Protein AF-A0A9W8N4V7-F1 (afdb_monomer_lite)

Organism: NCBI:txid114810

pLDDT: mean 70.84, std 14.97, range [26.23, 93.81]

Radius of gyration: 29.62 Å; chains: 1; bounding box: 74×53×94 Å

Foldseek 3Di:
DVVQLVVQADDDDVVVVVFPCVVVHADKDKDKDKDAAADPDDPDDDPDPPPPPDPPCPVPPVVVVVPLQWFFKAKFDSNHNQAFFAWWFDAPDQVVQHTDPFATEGCRDDPDPDDTRYDHDDPPDTHIAGYDYQDPDPPDDPDPDDCSVVVSVVRRVVRMRITITITRQRGWIWMDGPPDDIDTDHHDPVVVVVVSLPDKDKAKDDFDKDFPVQDDDDDPVQLVCVVDLDPPAAATADAQPDPDQPSQKKWWFWDQDPPDPDGIGIGIHRHGHPPPPPPDVDDPGDIDTGITMIMGHRPVPPD

Secondary structure (DSSP, 8-state):
-HHHHHTTSPPPPTTGGGSGGGGT----EEEEEEE--B-SSPPPPP--TT-SS----SSTTTTHHHHHH-EEEEE--TT-TT--EEEEEEEEETTTTEEEEEEEEETTS-SSS-BTTEEE--SS-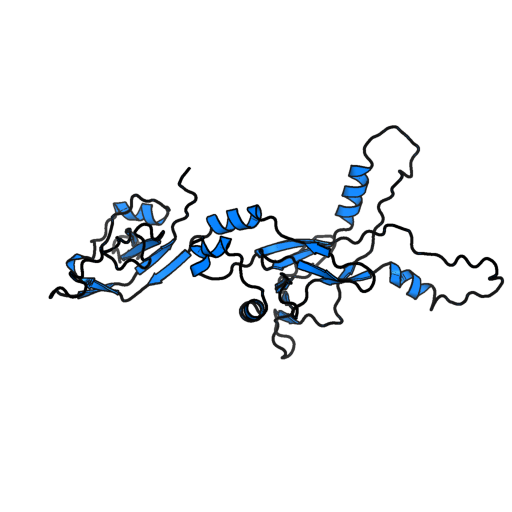-EEE--B---SS-SS-------HHHHHHHHHHHTPEEEEEEE-TTS-EEEE-SSS--EEE---HHHHHHHHTT---EEEEEEEEEEGGGSPPP-GGGTTGGGS--S-SPEE----SSSSS---EEEEEEE---SSS---EEEEEEEP---S----SS-SS-EEEEEEEEEEPPGGG--

Structure (mmCIF, N/CA/C/O backbone):
data_AF-A0A9W8N4V7-F1
#
_entry.id   AF-A0A9W8N4V7-F1
#
loop_
_atom_site.group_PDB
_atom_site.id
_atom_site.type_symbol
_atom_site.label_atom_id
_atom_site.label_alt_id
_atom_site.label_comp_id
_atom_site.label_asym_id
_atom_site.label_entity_id
_atom_site.label_seq_id
_atom_site.pdbx_PDB_ins_code
_atom_site.Cartn_x
_atom_site.Cartn_y
_atom_site.Cartn_z
_atom_site.occupancy
_atom_site.B_iso_or_equiv
_atom_site.auth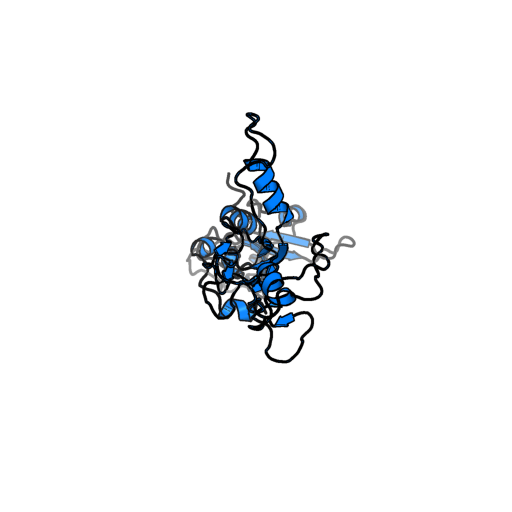_seq_id
_atom_site.auth_comp_id
_atom_site.auth_asym_id
_atom_site.auth_atom_id
_atom_site.pdbx_PDB_model_num
ATOM 1 N N . MET A 1 1 ? -4.285 -13.359 2.046 1.00 86.50 1 MET A N 1
ATOM 2 C CA . MET A 1 1 ? -3.150 -12.570 1.523 1.00 86.50 1 MET A CA 1
ATOM 3 C C . MET A 1 1 ? -2.492 -11.770 2.639 1.00 86.50 1 MET A C 1
ATOM 5 O O . MET A 1 1 ? -1.388 -12.131 3.001 1.00 86.50 1 MET A O 1
ATOM 9 N N . ILE A 1 2 ? -3.169 -10.766 3.217 1.00 86.44 2 ILE A N 1
ATOM 10 C CA . ILE A 1 2 ? -2.591 -9.832 4.207 1.00 86.44 2 ILE A CA 1
ATOM 11 C C . ILE A 1 2 ? -1.947 -10.547 5.404 1.00 86.44 2 ILE A C 1
ATOM 13 O O . ILE A 1 2 ? -0.752 -10.393 5.610 1.00 86.44 2 ILE A O 1
ATOM 17 N N . ALA A 1 3 ? -2.681 -11.421 6.100 1.00 86.25 3 ALA A N 1
ATOM 18 C CA . ALA A 1 3 ? -2.138 -12.166 7.245 1.00 86.25 3 ALA A CA 1
ATOM 19 C C . ALA A 1 3 ? -0.874 -12.989 6.907 1.00 86.25 3 ALA A C 1
ATOM 21 O O . ALA A 1 3 ? 0.065 -13.052 7.688 1.00 86.25 3 ALA A O 1
ATOM 22 N N . ARG A 1 4 ? -0.803 -13.574 5.702 1.00 85.25 4 ARG A N 1
ATOM 23 C CA . ARG A 1 4 ? 0.399 -14.299 5.243 1.00 85.25 4 ARG A CA 1
ATOM 24 C C . ARG A 1 4 ? 1.550 -13.371 4.876 1.00 85.25 4 ARG A C 1
ATOM 26 O O . ARG A 1 4 ? 2.702 -13.770 4.977 1.00 85.25 4 ARG A O 1
ATOM 33 N N . ALA A 1 5 ? 1.242 -12.167 4.402 1.00 85.12 5 ALA A N 1
ATOM 34 C CA . ALA A 1 5 ? 2.257 -11.157 4.161 1.00 85.12 5 ALA A CA 1
ATOM 35 C C . ALA A 1 5 ? 2.872 -10.711 5.493 1.00 85.12 5 ALA A C 1
ATOM 37 O O . ALA A 1 5 ? 4.092 -10.676 5.597 1.00 85.12 5 ALA A O 1
ATOM 38 N N . GLU A 1 6 ? 2.059 -10.482 6.529 1.00 84.88 6 GLU A N 1
ATOM 39 C CA . GLU A 1 6 ? 2.527 -10.107 7.873 1.00 84.88 6 GLU A CA 1
ATOM 40 C C . GLU A 1 6 ? 3.538 -11.093 8.461 1.00 84.88 6 GLU A C 1
ATOM 42 O O . GLU A 1 6 ? 4.557 -10.655 8.985 1.00 84.88 6 GLU A O 1
ATOM 47 N N . GLU A 1 7 ? 3.326 -12.402 8.291 1.00 83.00 7 GLU A N 1
ATOM 48 C CA . GLU A 1 7 ? 4.274 -13.446 8.721 1.00 83.00 7 GLU A CA 1
ATOM 49 C C . GLU A 1 7 ? 5.666 -13.318 8.069 1.00 83.00 7 GLU A C 1
ATOM 51 O O . GLU A 1 7 ? 6.651 -13.836 8.593 1.00 83.00 7 GLU A O 1
ATOM 56 N N . SER A 1 8 ? 5.756 -12.651 6.915 1.00 79.31 8 SER A N 1
ATOM 57 C CA . SER A 1 8 ? 6.984 -12.514 6.124 1.00 79.31 8 SER A CA 1
ATOM 58 C C . SER A 1 8 ? 7.638 -11.133 6.199 1.00 79.31 8 SER A C 1
ATOM 60 O O . SER A 1 8 ? 8.753 -10.971 5.708 1.00 79.31 8 SER A O 1
ATOM 62 N N . LEU A 1 9 ? 6.965 -10.130 6.765 1.00 81.19 9 LEU A N 1
ATOM 63 C CA . LEU A 1 9 ? 7.468 -8.757 6.798 1.00 81.19 9 LEU A CA 1
ATOM 64 C C . LEU A 1 9 ? 8.419 -8.552 7.983 1.00 81.19 9 LEU A C 1
ATOM 66 O O . LEU A 1 9 ? 8.214 -9.094 9.067 1.00 81.19 9 LEU A O 1
ATOM 70 N N . ALA A 1 10 ? 9.447 -7.719 7.800 1.00 80.12 10 ALA A N 1
ATOM 71 C CA . ALA A 1 10 ? 10.305 -7.286 8.903 1.00 80.12 10 ALA A CA 1
ATOM 72 C C . ALA A 1 10 ? 9.501 -6.544 9.984 1.00 80.12 10 ALA A C 1
ATOM 74 O O . ALA A 1 10 ? 8.419 -6.017 9.716 1.00 80.12 10 ALA A O 1
ATOM 75 N N . GLU A 1 11 ? 10.040 -6.474 11.199 1.00 78.62 11 GLU A N 1
ATOM 76 C CA . GLU A 1 11 ? 9.413 -5.756 12.311 1.00 78.62 11 GLU A CA 1
ATOM 77 C C . GLU A 1 11 ? 9.140 -4.288 11.959 1.00 78.62 11 GLU A C 1
ATOM 79 O O . GLU A 1 11 ? 9.920 -3.629 11.262 1.00 78.62 11 GLU A O 1
ATOM 84 N N . ALA A 1 12 ? 7.998 -3.787 12.427 1.00 73.44 12 ALA A N 1
ATOM 85 C CA . ALA A 1 12 ? 7.605 -2.407 12.210 1.00 73.44 12 ALA A CA 1
ATOM 86 C C . ALA A 1 12 ? 8.570 -1.456 12.955 1.00 73.44 12 ALA A C 1
ATOM 88 O O . ALA A 1 12 ? 8.993 -1.767 14.072 1.00 73.44 12 ALA A O 1
ATOM 89 N N . PRO A 1 13 ? 8.926 -0.294 12.376 1.00 74.88 13 PRO A N 1
ATOM 90 C CA . PRO A 1 13 ? 9.738 0.707 13.060 1.00 74.88 13 PRO A CA 1
ATOM 91 C C . PRO A 1 13 ? 9.188 1.087 14.441 1.00 74.88 13 PRO A C 1
ATOM 93 O O . PRO A 1 13 ? 7.985 1.279 14.613 1.00 74.88 13 PRO A O 1
ATOM 96 N N . SER A 1 14 ? 10.080 1.308 15.409 1.00 71.12 14 SER A N 1
ATOM 97 C CA . SER A 1 14 ? 9.718 1.699 16.782 1.00 71.12 14 SER A CA 1
ATOM 98 C C . SER A 1 14 ? 8.936 3.015 16.875 1.00 71.12 14 SER A C 1
ATOM 100 O O . SER A 1 14 ? 8.227 3.231 17.852 1.00 71.12 14 SER A O 1
ATOM 102 N N . VAL A 1 15 ? 9.022 3.874 15.855 1.00 67.38 15 VAL A N 1
ATOM 103 C CA . VAL A 1 15 ? 8.240 5.118 15.749 1.00 67.38 15 VAL A CA 1
ATOM 104 C C . VAL A 1 15 ? 6.734 4.836 15.722 1.00 67.38 15 VAL A C 1
ATOM 106 O O . VAL A 1 15 ? 5.958 5.603 16.274 1.00 67.38 15 VAL A O 1
ATOM 109 N N . ILE A 1 16 ? 6.311 3.700 15.161 1.00 64.25 16 ILE A N 1
ATOM 110 C CA . ILE A 1 16 ? 4.896 3.314 15.122 1.00 64.25 16 ILE A CA 1
ATOM 111 C C . ILE A 1 16 ? 4.411 2.909 16.508 1.00 64.25 16 ILE A C 1
ATOM 113 O O . ILE A 1 16 ? 3.305 3.274 16.873 1.00 64.25 16 ILE A O 1
ATOM 117 N N . ALA A 1 17 ? 5.242 2.241 17.315 1.00 61.28 17 ALA A N 1
ATOM 118 C CA . ALA A 1 17 ? 4.884 1.854 18.684 1.00 61.28 17 ALA A CA 1
ATOM 119 C C . ALA A 1 17 ? 4.570 3.060 19.592 1.00 61.28 17 ALA A C 1
ATOM 121 O O . ALA A 1 17 ? 3.982 2.893 20.656 1.00 61.28 17 ALA A O 1
ATOM 122 N N . GLN A 1 18 ? 4.963 4.271 19.183 1.00 63.94 18 GLN A N 1
ATOM 123 C CA . GLN A 1 18 ? 4.624 5.513 19.878 1.00 63.94 18 GLN A CA 1
ATOM 124 C C . GLN A 1 18 ? 3.236 6.049 19.490 1.00 63.94 18 GLN A C 1
ATOM 126 O O . GLN A 1 18 ? 2.683 6.869 20.218 1.00 63.94 18 GLN A O 1
ATOM 131 N N . ASN A 1 19 ? 2.654 5.572 18.386 1.00 65.12 19 ASN A N 1
ATOM 132 C CA . ASN A 1 19 ? 1.314 5.937 17.941 1.00 65.12 19 ASN A CA 1
ATOM 133 C C . ASN A 1 19 ? 0.284 4.940 18.474 1.00 65.12 19 ASN A C 1
ATOM 135 O O . ASN A 1 19 ? 0.458 3.725 18.368 1.00 65.12 19 ASN A O 1
ATOM 139 N N . LEU A 1 20 ? -0.833 5.456 18.986 1.00 64.06 20 LEU A N 1
ATOM 140 C CA . LEU A 1 20 ? -1.915 4.660 19.575 1.00 64.06 20 LEU A CA 1
ATOM 141 C C . LEU A 1 20 ? -2.517 3.643 18.590 1.00 64.06 20 LEU A C 1
ATOM 143 O O . LEU A 1 20 ? -2.935 2.556 18.976 1.00 64.06 20 LEU A O 1
ATOM 147 N N . GLU A 1 21 ? -2.498 3.967 17.301 1.00 63.25 21 GLU A N 1
ATOM 148 C CA . GLU A 1 21 ? -2.982 3.106 16.218 1.00 63.25 21 GLU A CA 1
ATOM 149 C C . GLU A 1 21 ? -2.147 1.844 16.012 1.00 63.25 21 GLU A C 1
ATOM 151 O O . GLU A 1 21 ? -2.652 0.859 15.478 1.00 63.25 21 GLU A O 1
ATOM 156 N N . SER A 1 22 ? -0.894 1.825 16.476 1.00 61.41 22 SER A N 1
ATOM 157 C CA . SER A 1 22 ? -0.077 0.608 16.444 1.00 61.41 22 SER A CA 1
ATOM 158 C C . SER A 1 22 ? -0.664 -0.526 17.277 1.00 61.41 22 SER A C 1
ATOM 160 O O . SER A 1 22 ? -0.411 -1.693 16.981 1.00 61.41 22 SER A O 1
ATOM 162 N N . ALA A 1 23 ? -1.495 -0.199 18.273 1.00 62.53 23 ALA A N 1
ATOM 163 C CA . ALA A 1 23 ? -2.220 -1.180 19.068 1.00 62.53 23 ALA A CA 1
ATOM 164 C C . ALA A 1 23 ? -3.309 -1.910 18.261 1.00 62.53 23 ALA A C 1
ATOM 166 O O . ALA A 1 23 ? -3.710 -3.009 18.637 1.00 62.53 23 ALA A O 1
ATOM 167 N N . VAL A 1 24 ? -3.790 -1.316 17.163 1.00 68.56 24 VAL A N 1
ATOM 168 C CA . VAL A 1 24 ? -4.843 -1.896 16.312 1.00 68.56 24 VAL A CA 1
ATOM 169 C C . VAL A 1 24 ? -4.262 -2.841 15.261 1.00 68.56 24 VAL A C 1
ATOM 171 O O . VAL A 1 24 ? -4.930 -3.792 14.856 1.00 68.56 24 VAL A O 1
ATOM 174 N N . GLY A 1 25 ? -3.013 -2.624 14.846 1.00 73.75 25 GLY A N 1
ATOM 175 C CA . GLY A 1 25 ? -2.297 -3.519 13.943 1.00 73.75 25 GLY A CA 1
ATOM 176 C C . GLY A 1 25 ? -1.285 -2.802 13.056 1.00 73.75 25 GLY A C 1
ATOM 177 O O . GLY A 1 25 ? -0.976 -1.623 13.241 1.00 73.75 25 GLY A O 1
ATOM 178 N N . ARG A 1 26 ? -0.760 -3.531 12.065 1.00 80.50 26 ARG A N 1
ATOM 179 C CA . ARG A 1 26 ? 0.163 -2.984 11.067 1.00 80.50 26 ARG A CA 1
ATOM 180 C C . ARG A 1 26 ? -0.627 -2.343 9.916 1.00 80.50 26 ARG A C 1
ATOM 182 O O . ARG A 1 26 ? -1.419 -3.029 9.273 1.00 80.50 26 ARG A O 1
ATOM 189 N N . PRO A 1 27 ? -0.417 -1.052 9.612 1.00 84.50 27 PRO A N 1
ATOM 190 C CA . PRO A 1 27 ? -1.077 -0.398 8.490 1.00 84.50 27 PRO A CA 1
ATOM 191 C C . PRO A 1 27 ? -0.448 -0.809 7.151 1.00 84.50 27 PRO A C 1
ATOM 193 O O . PRO A 1 27 ? 0.763 -1.012 7.046 1.00 84.50 27 PRO A O 1
ATOM 196 N N . PHE A 1 28 ? -1.273 -0.843 6.104 1.00 89.12 28 PHE A N 1
ATOM 197 C CA . PHE A 1 28 ? -0.850 -1.035 4.716 1.00 89.12 28 PHE A CA 1
ATOM 198 C C . PHE A 1 28 ? -1.278 0.153 3.864 1.00 89.12 28 PHE A C 1
ATOM 200 O O . PHE A 1 28 ? -2.333 0.743 4.096 1.00 89.12 28 PHE A O 1
ATOM 207 N N . ALA A 1 29 ? -0.470 0.495 2.863 1.00 90.50 29 ALA A N 1
ATOM 208 C CA . ALA A 1 29 ? -0.743 1.608 1.967 1.00 90.50 29 ALA A CA 1
ATOM 209 C C . ALA A 1 29 ? -1.139 1.102 0.578 1.00 90.50 29 ALA A C 1
ATOM 211 O O . ALA A 1 29 ? -0.449 0.267 -0.006 1.00 90.50 29 ALA A O 1
ATOM 212 N N . LEU A 1 30 ? -2.231 1.647 0.037 1.00 92.31 30 LEU A N 1
ATOM 213 C CA . LEU A 1 30 ? -2.559 1.545 -1.382 1.00 92.31 30 LEU A CA 1
ATOM 214 C C . LEU A 1 30 ? -1.934 2.742 -2.101 1.00 92.31 30 LEU A C 1
ATOM 216 O O . LEU A 1 30 ? -2.276 3.888 -1.812 1.00 92.31 30 LEU A O 1
ATOM 220 N N . VAL A 1 31 ? -1.007 2.480 -3.016 1.00 91.00 31 VAL A N 1
ATOM 221 C CA . VAL A 1 31 ? -0.222 3.513 -3.700 1.00 91.00 31 VAL A CA 1
ATOM 222 C C . VAL A 1 31 ? -0.267 3.339 -5.206 1.00 91.00 31 VAL A C 1
ATOM 224 O O . VAL A 1 31 ? -0.318 2.218 -5.700 1.00 91.00 31 VAL A O 1
ATOM 227 N N . ASN A 1 32 ? -0.157 4.447 -5.936 1.00 90.00 32 ASN A N 1
ATOM 228 C CA . ASN A 1 32 ? 0.247 4.411 -7.337 1.00 90.00 32 ASN A CA 1
ATOM 229 C C . ASN A 1 32 ? 1.772 4.410 -7.393 1.00 90.00 32 ASN A C 1
ATOM 231 O O . ASN A 1 32 ? 2.415 5.334 -6.894 1.00 90.00 32 ASN A O 1
ATOM 235 N N . MET A 1 33 ? 2.350 3.381 -7.999 1.00 88.06 33 MET A N 1
ATOM 236 C CA . MET A 1 33 ? 3.789 3.268 -8.198 1.00 88.06 33 MET A CA 1
ATOM 237 C C . MET A 1 33 ? 4.120 3.294 -9.684 1.00 88.06 33 MET A C 1
ATOM 239 O O . MET A 1 33 ? 3.447 2.666 -10.496 1.00 88.06 33 MET A O 1
ATOM 243 N N . GLY A 1 34 ? 5.165 4.045 -10.025 1.00 88.56 34 GLY A N 1
ATOM 244 C CA . GLY A 1 34 ? 5.637 4.218 -11.390 1.00 88.56 34 GLY A CA 1
ATOM 245 C C . GLY A 1 34 ? 7.060 3.701 -11.547 1.00 88.56 34 GLY A C 1
ATOM 246 O O . GLY A 1 34 ? 7.940 4.061 -10.764 1.00 88.56 34 GLY A O 1
ATOM 247 N N . TRP A 1 35 ? 7.291 2.881 -12.570 1.00 88.25 35 TRP A N 1
ATOM 248 C CA . TRP A 1 35 ? 8.620 2.387 -12.930 1.00 88.25 35 TRP A CA 1
ATOM 249 C C . TRP A 1 35 ? 8.919 2.705 -14.388 1.00 88.25 35 TRP A C 1
ATOM 251 O O . TRP A 1 35 ? 8.056 2.605 -15.252 1.00 88.25 35 TRP A O 1
ATOM 261 N N . SER A 1 36 ? 10.159 3.087 -14.660 1.00 87.50 36 SER A N 1
ATOM 262 C CA . SER A 1 36 ? 10.661 3.363 -16.003 1.00 87.50 36 SER A CA 1
ATOM 263 C C . SER A 1 36 ? 12.077 2.820 -16.104 1.00 87.50 36 SER A C 1
ATOM 265 O O . SER A 1 36 ? 12.842 2.937 -15.142 1.00 87.50 36 SER A O 1
ATOM 267 N N . LEU A 1 37 ? 12.442 2.277 -17.259 1.00 86.75 37 LEU A N 1
ATOM 268 C CA . LEU A 1 37 ? 13.776 1.750 -17.502 1.00 86.75 37 LEU A CA 1
ATOM 269 C C . LEU A 1 37 ? 14.535 2.665 -18.462 1.00 86.75 37 LEU A C 1
ATOM 271 O O . LEU A 1 37 ? 14.126 2.818 -19.607 1.00 86.75 37 LEU A O 1
ATOM 275 N N . GLU A 1 38 ? 15.635 3.254 -18.001 1.00 85.25 38 GLU A N 1
ATOM 276 C CA . GLU A 1 38 ? 16.499 4.105 -18.822 1.00 85.25 38 GLU A CA 1
ATOM 277 C C . GLU A 1 38 ? 17.798 3.370 -19.169 1.00 85.25 38 GLU A C 1
ATOM 279 O O . GLU A 1 38 ? 18.434 2.781 -18.292 1.00 85.25 38 GLU A O 1
ATOM 284 N N . LEU A 1 39 ? 18.200 3.415 -20.441 1.00 80.06 39 LEU A N 1
ATOM 285 C CA . LEU A 1 39 ? 19.502 2.922 -20.889 1.00 80.06 39 LEU A CA 1
ATOM 286 C C . LEU A 1 39 ? 20.506 4.070 -20.977 1.00 80.06 39 LEU A C 1
ATOM 288 O O . LEU A 1 39 ? 20.239 5.086 -21.617 1.00 80.06 39 LEU A O 1
ATOM 292 N N . GLY A 1 40 ? 21.683 3.875 -20.378 1.00 76.44 40 GLY A N 1
ATOM 293 C CA . GLY A 1 40 ? 22.781 4.844 -20.459 1.00 76.44 40 GLY A CA 1
ATOM 294 C C . GLY A 1 40 ? 23.415 4.917 -21.852 1.00 76.44 40 GLY A C 1
ATOM 295 O O . GLY A 1 40 ? 23.723 6.004 -22.333 1.00 76.44 40 GLY A O 1
ATOM 296 N N . ASP A 1 41 ? 23.536 3.770 -22.522 1.00 72.44 41 ASP A N 1
ATOM 297 C CA . ASP A 1 41 ? 24.161 3.630 -23.837 1.00 72.44 41 ASP A CA 1
ATOM 298 C C . ASP A 1 41 ? 23.231 2.906 -24.820 1.00 72.44 41 ASP A C 1
ATOM 300 O O . ASP A 1 41 ? 22.368 2.126 -24.401 1.00 72.44 41 ASP A O 1
ATOM 304 N N . PRO A 1 42 ? 23.379 3.141 -26.140 1.00 69.00 42 PRO A N 1
ATOM 305 C CA . PRO A 1 42 ? 22.666 2.349 -27.133 1.00 69.00 42 PRO A CA 1
ATOM 306 C C . PRO A 1 42 ? 23.069 0.866 -27.032 1.00 69.00 42 PRO A C 1
ATOM 308 O O . PRO A 1 42 ? 24.212 0.574 -26.666 1.00 69.00 42 PRO A O 1
ATOM 311 N N . PRO A 1 43 ? 22.172 -0.073 -27.399 1.00 69.12 43 PRO A N 1
ATOM 312 C CA . PRO A 1 43 ? 22.521 -1.485 -27.485 1.00 69.12 43 PRO A CA 1
ATOM 313 C C . PRO A 1 43 ? 23.799 -1.685 -28.303 1.00 69.12 43 PRO A C 1
ATOM 315 O O . PRO A 1 43 ? 23.962 -1.097 -29.376 1.00 69.12 43 PRO A O 1
ATOM 318 N N . ALA A 1 44 ? 24.717 -2.500 -27.782 1.00 68.25 44 ALA A N 1
ATOM 319 C CA . ALA A 1 44 ? 25.972 -2.780 -28.459 1.00 68.25 44 ALA A CA 1
ATOM 320 C C . ALA A 1 44 ? 25.692 -3.476 -29.798 1.00 68.25 44 ALA A C 1
ATOM 322 O O . ALA A 1 44 ? 25.080 -4.542 -29.844 1.00 68.25 44 ALA A O 1
ATOM 323 N N . VAL A 1 45 ? 26.150 -2.867 -30.888 1.00 69.31 45 VAL A N 1
ATOM 324 C CA . VAL A 1 45 ? 26.104 -3.469 -32.224 1.00 69.31 45 VAL A CA 1
ATOM 325 C C . VAL A 1 45 ? 27.369 -4.285 -32.472 1.00 69.31 45 VAL A C 1
ATOM 327 O O . VAL A 1 45 ? 28.423 -3.993 -31.905 1.00 69.31 45 VAL A O 1
ATOM 330 N N . ASN A 1 46 ? 27.285 -5.308 -33.325 1.00 66.94 46 ASN A N 1
ATOM 331 C CA . ASN A 1 46 ? 28.459 -6.075 -33.733 1.00 66.94 46 ASN A CA 1
ATOM 332 C C . ASN A 1 46 ? 29.475 -5.145 -34.429 1.00 66.94 46 ASN A C 1
ATOM 334 O O . ASN A 1 46 ? 29.147 -4.504 -35.424 1.00 66.94 46 ASN A O 1
ATOM 338 N N . GLN A 1 47 ? 30.699 -5.075 -33.900 1.00 68.56 47 GLN A N 1
ATOM 339 C CA . GLN A 1 47 ? 31.788 -4.240 -34.426 1.00 68.56 47 GLN A CA 1
ATOM 340 C C . GLN A 1 47 ? 32.816 -5.043 -35.244 1.00 68.56 47 GLN A C 1
ATOM 342 O O . GLN A 1 47 ? 33.908 -4.547 -35.521 1.00 68.56 47 GLN A O 1
ATOM 347 N N . MET A 1 48 ? 32.522 -6.295 -35.616 1.00 72.94 48 MET A N 1
ATOM 348 C CA . MET A 1 48 ? 33.441 -7.105 -36.418 1.00 72.94 48 MET A CA 1
ATOM 349 C C . MET A 1 48 ? 33.543 -6.590 -37.860 1.00 72.94 48 MET A C 1
ATOM 351 O O . MET A 1 48 ? 32.612 -6.707 -38.651 1.00 72.94 48 MET A O 1
ATOM 355 N N . ILE A 1 49 ? 34.727 -6.078 -38.203 1.00 60.91 49 ILE A N 1
ATOM 356 C CA . ILE A 1 49 ? 35.055 -5.440 -39.490 1.00 60.91 49 ILE A CA 1
ATOM 357 C C . ILE A 1 49 ? 35.187 -6.457 -40.649 1.00 60.91 49 ILE A C 1
ATOM 359 O O . ILE A 1 49 ? 35.051 -6.080 -41.807 1.00 60.91 49 ILE A O 1
ATOM 363 N N . ASN A 1 50 ? 35.371 -7.755 -40.363 1.00 57.19 50 ASN A N 1
ATOM 364 C CA . ASN A 1 50 ? 35.627 -8.800 -41.372 1.00 57.19 50 ASN A CA 1
ATOM 365 C C . ASN A 1 50 ? 34.480 -9.819 -41.508 1.00 57.19 50 ASN A C 1
ATOM 367 O O . ASN A 1 50 ? 34.717 -11.026 -41.510 1.00 57.19 50 ASN A O 1
ATOM 371 N N . SER A 1 51 ? 33.236 -9.357 -41.612 1.00 54.78 51 SER A N 1
ATOM 372 C CA . SER A 1 51 ? 32.092 -10.219 -41.946 1.00 54.78 51 SER A CA 1
ATOM 373 C C . SER A 1 51 ? 31.639 -10.005 -43.393 1.00 54.78 51 SER A C 1
ATOM 375 O O . SER A 1 51 ? 30.469 -9.768 -43.671 1.00 54.78 51 SER A O 1
ATOM 377 N N . GLU A 1 52 ? 32.561 -10.127 -44.353 1.00 52.19 52 GLU A N 1
ATOM 378 C CA . GLU A 1 52 ? 32.148 -10.433 -45.727 1.00 52.19 52 GLU A CA 1
ATOM 379 C C . GLU A 1 52 ? 31.551 -11.849 -45.733 1.00 52.19 52 GLU A C 1
ATOM 381 O O . GLU A 1 52 ? 32.265 -12.849 -45.735 1.00 52.19 52 GLU A O 1
ATOM 386 N N . GLY A 1 53 ? 30.221 -11.936 -45.676 1.00 49.75 53 GLY A N 1
ATOM 387 C CA . GLY A 1 53 ? 29.485 -13.178 -45.925 1.00 49.75 53 GLY A CA 1
ATOM 388 C C . GLY A 1 53 ? 29.161 -14.044 -44.708 1.00 49.75 53 GLY A C 1
ATOM 389 O O . GLY A 1 53 ? 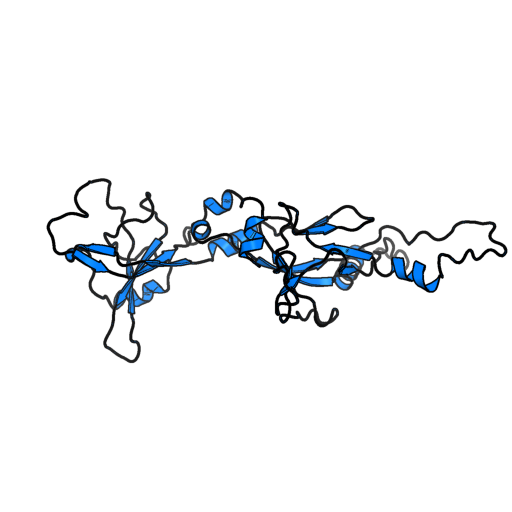28.687 -15.162 -44.886 1.00 49.75 53 GLY A O 1
ATOM 390 N N . ALA A 1 54 ? 29.344 -13.543 -43.489 1.00 47.56 54 ALA A N 1
ATOM 391 C CA . ALA A 1 54 ? 28.753 -14.161 -42.311 1.00 47.56 54 ALA A CA 1
ATOM 392 C C . ALA A 1 54 ? 27.863 -13.138 -41.601 1.00 47.56 54 ALA A C 1
ATOM 394 O O . ALA A 1 54 ? 28.239 -12.569 -40.575 1.00 47.56 54 ALA A O 1
ATOM 395 N N . GLU A 1 55 ? 26.638 -12.973 -42.113 1.00 48.97 55 GLU A N 1
ATOM 396 C CA . GLU A 1 55 ? 25.481 -12.989 -41.216 1.00 48.97 55 GLU A CA 1
ATOM 397 C C . GLU A 1 55 ? 25.592 -14.297 -40.421 1.00 48.97 55 GLU A C 1
ATOM 399 O O . GLU A 1 55 ? 25.004 -15.322 -40.750 1.00 48.97 55 GLU A O 1
ATOM 404 N N . LEU A 1 56 ? 26.428 -14.306 -39.380 1.00 48.41 56 LEU A N 1
ATOM 405 C CA . LEU A 1 56 ? 26.091 -15.102 -38.223 1.00 48.41 56 LEU A CA 1
ATOM 406 C C . LEU A 1 56 ? 24.781 -14.481 -37.787 1.00 48.41 56 LEU A C 1
ATOM 408 O O . LEU A 1 56 ? 24.805 -13.422 -37.158 1.00 48.41 56 LEU A O 1
ATOM 412 N N . ASP A 1 57 ? 23.676 -15.079 -38.245 1.00 44.09 57 ASP A N 1
ATOM 413 C CA . ASP A 1 57 ? 22.339 -14.802 -37.758 1.00 44.09 57 ASP A CA 1
ATOM 414 C C . ASP A 1 57 ? 22.499 -14.538 -36.267 1.00 44.09 57 ASP A C 1
ATOM 416 O O . ASP A 1 57 ? 22.927 -15.449 -35.542 1.00 44.09 57 ASP A O 1
ATOM 420 N N . PRO A 1 58 ? 22.277 -13.302 -35.794 1.00 46.22 58 PRO A N 1
ATOM 421 C CA . PRO A 1 58 ? 22.379 -13.014 -34.382 1.00 46.22 58 PRO A CA 1
ATOM 422 C C . PRO A 1 58 ? 21.166 -13.677 -33.748 1.00 46.22 58 PRO A C 1
ATOM 424 O O . PRO A 1 58 ? 20.198 -12.990 -33.489 1.00 46.22 58 PRO A O 1
ATOM 427 N N . ILE A 1 59 ? 21.150 -15.009 -33.623 1.00 45.56 59 ILE A N 1
ATOM 428 C CA . ILE A 1 59 ? 19.999 -15.811 -33.198 1.00 45.56 59 ILE A CA 1
ATOM 429 C C . ILE A 1 59 ? 18.719 -15.206 -33.798 1.00 45.56 59 ILE A C 1
ATOM 431 O O . ILE A 1 59 ? 17.924 -14.632 -33.072 1.00 45.56 59 ILE A O 1
ATOM 435 N N . SER A 1 60 ? 18.594 -15.210 -35.132 1.00 39.25 60 SER A N 1
ATOM 436 C CA . SER A 1 60 ? 17.521 -14.522 -35.866 1.00 39.25 60 SER A CA 1
ATOM 437 C C . SER A 1 60 ? 17.401 -13.030 -35.491 1.00 39.25 60 SER A C 1
ATOM 439 O O . SER A 1 60 ? 16.842 -12.664 -34.461 1.00 39.25 60 SER A O 1
ATOM 441 N N . ALA A 1 61 ? 17.867 -12.117 -36.347 1.00 43.88 61 ALA A N 1
ATOM 442 C CA . ALA A 1 61 ? 17.784 -10.664 -36.118 1.00 43.88 61 ALA A CA 1
ATOM 443 C C . ALA A 1 61 ? 16.361 -10.140 -35.797 1.00 43.88 61 ALA A C 1
ATOM 445 O O . ALA A 1 61 ? 16.188 -9.015 -35.340 1.00 43.88 61 ALA A O 1
ATOM 446 N N . THR A 1 62 ? 15.321 -10.958 -35.980 1.00 45.09 62 THR A N 1
ATOM 447 C CA . THR A 1 62 ? 13.947 -10.663 -35.561 1.00 45.09 62 THR A CA 1
ATOM 448 C C . THR A 1 62 ? 13.645 -10.961 -34.080 1.00 45.09 62 THR A C 1
ATOM 450 O O . THR A 1 62 ? 12.642 -10.460 -33.577 1.00 45.09 62 THR A O 1
ATOM 453 N N . GLU A 1 63 ? 14.450 -11.759 -33.372 1.00 43.59 63 GLU A N 1
ATOM 454 C CA . GLU A 1 63 ? 14.244 -12.146 -31.963 1.00 43.59 63 GLU A CA 1
ATOM 455 C C . GLU A 1 63 ? 15.244 -11.480 -31.009 1.00 43.59 63 GLU A C 1
ATOM 457 O O . GLU A 1 63 ? 14.846 -10.981 -29.958 1.00 43.59 63 GLU A O 1
ATOM 462 N N . SER A 1 64 ? 16.521 -11.390 -31.384 1.00 45.44 64 SER A N 1
ATOM 463 C CA . SER A 1 64 ? 17.564 -10.748 -30.567 1.00 45.44 64 SER A CA 1
ATOM 464 C C . SER A 1 64 ? 17.436 -9.220 -30.519 1.00 45.44 64 SER A C 1
ATOM 466 O O . SER A 1 64 ? 17.693 -8.606 -29.484 1.00 45.44 64 SER A O 1
ATOM 468 N N . GLN A 1 65 ? 16.948 -8.594 -31.594 1.00 46.88 65 GLN A N 1
ATOM 469 C CA . GLN A 1 65 ? 16.638 -7.161 -31.609 1.00 46.88 65 GLN A CA 1
ATOM 470 C C . GLN A 1 65 ? 15.395 -6.854 -30.749 1.00 46.88 65 GLN A C 1
ATOM 472 O O . GLN A 1 65 ? 15.414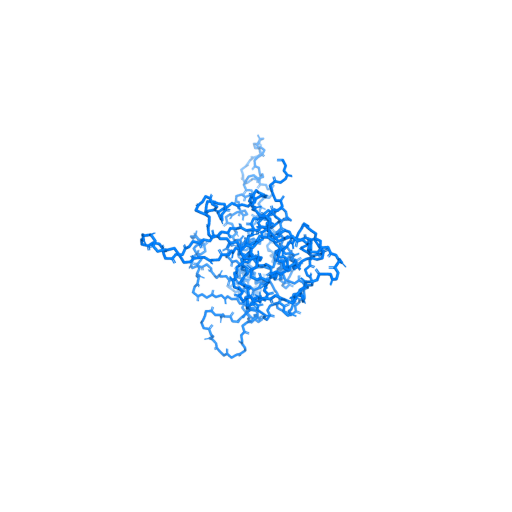 -5.907 -29.969 1.00 46.88 65 GLN A O 1
ATOM 477 N N . LYS A 1 66 ? 14.393 -7.753 -30.749 1.00 49.38 66 LYS A N 1
ATOM 478 C CA . LYS A 1 66 ? 13.240 -7.706 -29.825 1.00 49.38 66 LYS A CA 1
ATOM 479 C C . LYS A 1 66 ? 13.615 -7.938 -28.360 1.00 49.38 66 LYS A C 1
ATOM 481 O O . LYS A 1 66 ? 12.881 -7.524 -27.466 1.00 49.38 66 LYS A O 1
ATOM 486 N N . GLN A 1 67 ? 14.734 -8.610 -28.088 1.00 52.66 67 GLN A N 1
ATOM 487 C CA . GLN A 1 67 ? 15.172 -8.908 -26.722 1.00 52.66 67 GLN A CA 1
ATOM 488 C C . GLN A 1 67 ? 15.628 -7.651 -25.964 1.00 52.66 67 GLN A C 1
ATOM 490 O O . GLN A 1 67 ? 15.497 -7.603 -24.741 1.00 52.66 67 GLN A O 1
ATOM 495 N N . TYR A 1 68 ? 16.111 -6.626 -26.674 1.00 59.97 68 TYR A N 1
ATOM 496 C CA . TYR A 1 68 ? 16.418 -5.318 -26.086 1.00 59.97 68 TYR A CA 1
ATOM 497 C C . TYR A 1 68 ? 15.202 -4.387 -26.022 1.00 59.97 68 TYR A C 1
ATOM 499 O O . TYR A 1 68 ? 15.205 -3.462 -25.213 1.00 59.97 68 TYR A O 1
ATOM 507 N N . ASP A 1 69 ? 14.153 -4.650 -26.807 1.00 69.62 69 ASP A N 1
ATOM 508 C CA . ASP A 1 69 ? 12.922 -3.849 -26.795 1.00 69.62 69 ASP A CA 1
ATOM 509 C C . ASP A 1 69 ? 12.109 -4.041 -25.511 1.00 69.62 69 ASP A C 1
ATOM 511 O O . ASP A 1 69 ? 11.316 -3.176 -25.155 1.00 69.62 69 ASP A O 1
ATOM 515 N N . GLN A 1 70 ? 12.275 -5.171 -24.815 1.00 81.25 70 GLN A N 1
ATOM 516 C CA . GLN A 1 70 ? 11.543 -5.473 -23.587 1.00 81.25 70 GLN A CA 1
ATOM 517 C C . GLN A 1 70 ? 12.420 -6.189 -22.566 1.00 81.25 70 GLN A C 1
ATOM 519 O O . GLN A 1 70 ? 12.706 -7.382 -22.686 1.00 81.25 70 GLN A O 1
ATOM 524 N N . VAL A 1 71 ? 12.771 -5.480 -21.497 1.00 83.38 71 VAL A N 1
ATOM 525 C CA . VAL A 1 71 ? 13.566 -6.045 -20.406 1.00 83.38 71 VAL A CA 1
ATOM 526 C C . VAL A 1 71 ? 12.635 -6.603 -19.327 1.00 83.38 71 VAL A C 1
ATOM 528 O O . VAL A 1 71 ? 11.795 -5.860 -18.804 1.00 83.38 71 VAL A O 1
ATOM 531 N N . PRO A 1 72 ? 12.765 -7.893 -18.965 1.00 86.81 72 PRO A N 1
ATOM 532 C CA . PRO A 1 72 ? 12.014 -8.466 -17.862 1.00 86.81 72 PRO A CA 1
ATOM 533 C C . PRO A 1 72 ? 12.553 -7.939 -16.527 1.00 86.81 72 PRO A C 1
ATOM 535 O O . PRO A 1 72 ? 13.730 -8.096 -16.195 1.00 86.81 72 PRO A O 1
ATOM 538 N N . VAL A 1 73 ? 11.667 -7.343 -15.740 1.00 87.19 73 VAL A N 1
ATOM 539 C CA . VAL A 1 73 ? 11.935 -6.843 -14.394 1.00 87.19 73 VAL A CA 1
ATOM 540 C C . VAL A 1 73 ? 10.959 -7.512 -13.436 1.00 87.19 73 VAL A C 1
ATOM 542 O O . VAL A 1 73 ? 9.742 -7.503 -13.629 1.00 87.19 73 VAL A O 1
ATOM 545 N N . ARG A 1 74 ? 11.499 -8.107 -12.375 1.00 88.44 74 ARG A N 1
ATOM 546 C CA . ARG A 1 74 ? 10.711 -8.598 -11.250 1.00 88.44 74 ARG A CA 1
ATOM 547 C C . ARG A 1 74 ? 10.541 -7.477 -10.242 1.00 88.44 74 ARG A C 1
ATOM 549 O O . ARG A 1 74 ? 11.526 -6.864 -9.839 1.00 88.44 74 ARG A O 1
ATOM 556 N N . ILE A 1 75 ? 9.315 -7.255 -9.797 1.00 88.75 75 ILE A N 1
ATOM 557 C CA . ILE A 1 75 ? 9.005 -6.280 -8.754 1.00 88.75 75 ILE A CA 1
ATOM 558 C C . ILE A 1 75 ? 8.566 -7.060 -7.523 1.00 88.75 75 ILE A C 1
ATOM 560 O O . ILE A 1 75 ? 7.716 -7.945 -7.607 1.00 88.75 75 ILE A O 1
ATOM 564 N N . GLY A 1 76 ? 9.194 -6.764 -6.396 1.00 87.88 76 GLY A N 1
ATOM 565 C CA . GLY A 1 76 ? 8.965 -7.462 -5.150 1.00 87.88 76 GLY A CA 1
ATOM 566 C C . GLY A 1 76 ? 9.598 -8.856 -5.071 1.00 87.88 76 GLY A C 1
ATOM 567 O O . GLY A 1 76 ? 10.176 -9.402 -6.026 1.00 87.88 76 GLY A O 1
ATOM 568 N N . SER A 1 77 ? 9.478 -9.453 -3.888 1.00 84.44 77 SER A N 1
ATOM 569 C CA . SER A 1 77 ? 9.924 -10.811 -3.599 1.00 84.44 77 SER A CA 1
ATOM 570 C C . SER A 1 77 ? 9.294 -11.329 -2.305 1.00 84.44 77 SER A C 1
ATOM 572 O O . SER A 1 77 ? 9.740 -10.952 -1.228 1.00 84.44 77 SER A O 1
ATOM 574 N N . GLY A 1 78 ? 8.373 -12.294 -2.387 1.00 77.12 78 GLY A N 1
ATOM 575 C CA . GLY A 1 78 ? 7.712 -12.860 -1.196 1.00 77.12 78 GLY A CA 1
ATOM 576 C C . GLY A 1 78 ? 8.622 -13.618 -0.218 1.00 77.12 78 GLY A C 1
ATOM 577 O O . GLY A 1 78 ? 8.304 -13.733 0.955 1.00 77.12 78 GLY A O 1
ATOM 578 N N . ASN A 1 79 ? 9.784 -14.109 -0.668 1.00 72.25 79 ASN A N 1
ATOM 579 C CA . ASN A 1 79 ? 10.712 -14.871 0.186 1.00 72.25 79 ASN A CA 1
ATOM 580 C C . ASN A 1 79 ? 11.727 -13.990 0.938 1.00 72.25 79 ASN A C 1
ATOM 582 O O . ASN A 1 79 ? 12.643 -14.517 1.569 1.00 72.25 79 ASN A O 1
ATOM 586 N N . ARG A 1 80 ? 11.662 -12.661 0.794 1.00 70.81 80 ARG A N 1
ATOM 587 C CA . ARG A 1 80 ? 12.646 -11.744 1.380 1.00 70.81 80 ARG A CA 1
ATOM 588 C C . ARG A 1 80 ? 11.969 -10.878 2.430 1.00 70.81 80 ARG A C 1
ATOM 590 O O . ARG A 1 80 ? 11.136 -10.056 2.084 1.00 70.81 80 ARG A O 1
ATOM 597 N N . LEU A 1 81 ? 12.446 -10.993 3.670 1.00 70.38 81 LEU A N 1
ATOM 598 C CA . LEU A 1 81 ? 11.949 -10.261 4.845 1.00 70.38 81 LEU A CA 1
ATOM 599 C C . LEU A 1 81 ? 11.919 -8.731 4.682 1.00 70.38 81 LEU A C 1
ATOM 601 O O . LEU A 1 81 ? 11.250 -8.028 5.428 1.00 70.38 81 LEU A O 1
ATOM 605 N N . HIS A 1 82 ? 12.676 -8.198 3.723 1.00 77.69 82 HIS A N 1
ATOM 606 C CA . HIS A 1 82 ? 12.865 -6.763 3.544 1.00 77.69 82 HIS A CA 1
ATOM 607 C C . HIS A 1 82 ? 12.182 -6.204 2.294 1.00 77.69 82 HIS A C 1
ATOM 609 O O . HIS A 1 82 ? 12.598 -5.139 1.846 1.00 77.69 82 HIS A O 1
ATOM 615 N N . ASP A 1 83 ? 11.229 -6.901 1.680 1.00 88.50 83 ASP A N 1
ATOM 616 C CA . ASP A 1 83 ? 10.480 -6.370 0.536 1.00 88.50 83 ASP A CA 1
ATOM 617 C C . ASP A 1 83 ? 9.095 -5.881 0.965 1.00 88.50 83 ASP A C 1
ATOM 619 O O . ASP A 1 83 ? 8.340 -6.627 1.581 1.00 88.50 83 ASP A O 1
ATOM 623 N N . GLY A 1 84 ? 8.774 -4.624 0.655 1.00 90.06 84 GLY A N 1
ATOM 624 C CA . GLY A 1 84 ? 7.510 -4.006 1.052 1.00 90.06 84 GLY A CA 1
ATOM 625 C C . GLY A 1 84 ? 6.324 -4.350 0.148 1.00 90.06 84 GLY A C 1
ATOM 626 O O . GLY A 1 84 ? 5.212 -3.924 0.441 1.00 90.06 84 GLY A O 1
ATOM 627 N N . LEU A 1 85 ? 6.512 -5.078 -0.960 1.00 92.12 85 LEU A N 1
ATOM 628 C CA . LEU A 1 85 ? 5.408 -5.384 -1.877 1.00 92.12 85 LEU A CA 1
ATOM 629 C C . LEU A 1 85 ? 4.534 -6.534 -1.364 1.00 92.12 85 LEU A C 1
ATOM 631 O O . LEU A 1 85 ? 4.989 -7.674 -1.264 1.00 92.12 85 LEU A O 1
ATOM 635 N N . ILE A 1 86 ? 3.245 -6.259 -1.162 1.00 92.31 86 ILE A N 1
ATOM 636 C CA . ILE A 1 86 ? 2.261 -7.265 -0.739 1.00 92.31 86 ILE A CA 1
ATOM 637 C C . ILE A 1 86 ? 1.468 -7.766 -1.934 1.00 92.31 86 ILE A C 1
ATOM 639 O O . ILE A 1 86 ? 1.299 -8.973 -2.117 1.00 92.31 86 ILE A O 1
ATOM 643 N N . GLY A 1 87 ? 1.010 -6.848 -2.775 1.00 92.00 87 GLY A N 1
ATOM 644 C CA . GLY A 1 87 ? 0.355 -7.180 -4.027 1.00 92.00 87 GLY A CA 1
ATOM 645 C C . GLY A 1 87 ? 0.181 -5.960 -4.911 1.00 92.00 87 GLY A C 1
ATOM 646 O O . GLY A 1 87 ? 0.394 -4.834 -4.470 1.00 92.00 87 GLY A O 1
ATOM 647 N N . TYR A 1 88 ? -0.192 -6.179 -6.161 1.00 92.19 88 TYR A N 1
ATOM 648 C CA . TYR A 1 88 ? -0.445 -5.105 -7.109 1.00 92.19 88 TYR A CA 1
ATOM 649 C C . TYR A 1 88 ? -1.591 -5.438 -8.057 1.00 92.19 88 TYR A C 1
ATOM 651 O O . TYR A 1 88 ? -1.978 -6.597 -8.212 1.00 92.19 88 TYR A O 1
ATOM 659 N N . PHE A 1 89 ? -2.118 -4.392 -8.674 1.00 91.00 89 PHE A N 1
ATOM 660 C CA . PHE A 1 89 ? -3.181 -4.430 -9.662 1.00 91.00 89 PHE A CA 1
ATOM 661 C C . PHE A 1 89 ? -2.573 -4.154 -11.033 1.00 91.00 89 PHE A C 1
ATOM 663 O O . PHE A 1 89 ? -1.776 -3.224 -11.176 1.00 91.00 89 PHE A O 1
ATOM 670 N N . ASP A 1 90 ? -2.930 -4.961 -12.029 1.00 84.44 90 ASP A N 1
ATOM 671 C CA . ASP A 1 90 ? -2.543 -4.676 -13.411 1.00 84.44 90 ASP A CA 1
ATOM 672 C C . ASP A 1 90 ? -3.265 -3.416 -13.908 1.00 84.44 90 ASP A C 1
ATOM 674 O O . ASP A 1 90 ? -4.324 -3.038 -13.403 1.00 84.44 90 ASP A O 1
ATOM 678 N N . THR A 1 91 ? -2.713 -2.771 -14.930 1.00 77.81 91 THR A N 1
ATOM 679 C CA . THR A 1 91 ? -3.440 -1.757 -15.694 1.00 77.81 91 THR A CA 1
ATOM 680 C C . THR A 1 91 ? -4.213 -2.413 -16.832 1.00 77.81 91 THR A C 1
ATOM 682 O O . THR A 1 91 ? -3.677 -3.244 -17.565 1.00 77.81 91 THR A O 1
ATOM 685 N N . SER A 1 92 ? -5.486 -2.044 -16.976 1.00 72.75 92 SER A N 1
ATOM 686 C CA . SER A 1 92 ? -6.355 -2.505 -18.067 1.00 72.75 92 SER A CA 1
ATOM 687 C C . SER A 1 92 ? -5.877 -1.968 -19.417 1.00 72.75 92 SER A C 1
ATOM 689 O O . SER A 1 92 ? -5.928 -2.671 -20.424 1.00 72.75 92 SER A O 1
ATOM 691 N N . ASP A 1 93 ? -5.372 -0.732 -19.419 1.00 67.88 93 ASP A N 1
ATOM 692 C CA . ASP A 1 93 ? -4.726 -0.092 -20.558 1.00 67.88 93 ASP A CA 1
ATOM 693 C C . ASP A 1 93 ? -3.496 0.711 -20.074 1.00 67.88 93 ASP A C 1
ATOM 695 O O . ASP A 1 93 ? -3.634 1.629 -19.256 1.00 67.88 93 ASP A O 1
ATOM 699 N N . PRO A 1 94 ? -2.279 0.390 -20.560 1.00 62.59 94 PRO A N 1
ATOM 700 C CA . PRO A 1 94 ? -1.059 1.124 -20.227 1.00 62.59 94 PRO A CA 1
ATOM 701 C C . PRO A 1 94 ? -1.106 2.618 -20.578 1.00 62.59 94 PRO A C 1
ATOM 703 O O . PRO A 1 94 ? -0.368 3.393 -19.975 1.00 62.59 94 PRO A O 1
ATOM 706 N N . ALA A 1 95 ? -1.935 3.023 -21.548 1.00 58.34 95 ALA A N 1
ATOM 707 C CA . ALA A 1 95 ? -2.046 4.410 -21.995 1.00 58.34 95 ALA A CA 1
ATOM 708 C C . ALA A 1 95 ? -3.062 5.230 -21.184 1.00 58.34 95 ALA A C 1
ATOM 710 O O . ALA A 1 95 ? -2.855 6.428 -20.987 1.00 58.34 95 ALA A O 1
ATOM 711 N N . SER A 1 96 ? -4.145 4.607 -20.706 1.00 64.38 96 SER A N 1
ATOM 712 C CA . SER A 1 96 ? -5.159 5.282 -19.883 1.00 64.38 96 SER A CA 1
ATOM 713 C C . SER A 1 96 ? -4.786 5.334 -18.399 1.00 64.38 96 SER A C 1
ATOM 715 O O . SER A 1 96 ? -5.281 6.197 -17.673 1.00 64.38 96 SER A O 1
ATOM 717 N N . GLY A 1 97 ? -3.918 4.421 -17.941 1.00 66.75 97 GLY A N 1
ATOM 718 C CA . GLY A 1 97 ? -3.592 4.264 -16.523 1.00 66.75 97 GLY A CA 1
ATOM 719 C C . GLY A 1 97 ? -4.757 3.717 -15.691 1.00 66.75 97 GLY A C 1
ATOM 720 O O . GLY A 1 97 ? -4.715 3.781 -14.463 1.00 66.75 97 GLY A O 1
ATOM 721 N N . GLU A 1 98 ? -5.802 3.196 -16.340 1.00 80.06 98 GLU A N 1
ATOM 722 C CA . GLU A 1 98 ? -6.956 2.608 -15.669 1.00 80.06 98 GLU A CA 1
ATOM 723 C C . GLU A 1 98 ? -6.566 1.291 -14.991 1.00 80.06 98 GLU A C 1
ATOM 725 O O . GLU A 1 98 ? -5.963 0.401 -15.599 1.00 80.06 98 GLU A O 1
ATOM 730 N N . LEU A 1 99 ? -6.898 1.179 -13.706 1.00 81.69 99 LEU A N 1
ATOM 731 C CA . LEU A 1 99 ? -6.546 0.035 -12.874 1.00 81.69 99 LEU A CA 1
ATOM 732 C C . LEU A 1 99 ? -7.555 -1.095 -13.060 1.00 81.69 99 LEU A C 1
ATOM 734 O O . LEU A 1 99 ? -8.761 -0.889 -12.933 1.00 81.69 99 LEU A O 1
ATOM 738 N N . ASN A 1 100 ? -7.052 -2.307 -13.272 1.00 84.69 100 ASN A N 1
ATOM 739 C CA . ASN A 1 100 ? -7.853 -3.514 -13.192 1.00 84.69 100 ASN A CA 1
ATOM 740 C C . ASN A 1 100 ? -7.958 -3.953 -11.724 1.00 84.69 100 ASN A C 1
ATOM 742 O O . ASN A 1 100 ? -7.006 -4.486 -11.155 1.00 84.69 100 ASN A O 1
ATOM 746 N N . LEU A 1 101 ? -9.123 -3.734 -11.112 1.00 86.88 101 LEU A N 1
ATOM 747 C CA . LEU A 1 101 ? -9.386 -4.099 -9.716 1.00 86.88 101 LEU A CA 1
ATOM 748 C C . LEU A 1 101 ? -9.932 -5.527 -9.544 1.00 86.88 101 LEU A C 1
ATOM 750 O O . LEU A 1 101 ? -10.136 -5.960 -8.410 1.00 86.88 101 LEU A O 1
ATOM 754 N N . ASP A 1 102 ? -10.135 -6.268 -10.636 1.00 87.50 102 ASP A N 1
ATOM 755 C CA . ASP A 1 102 ? -10.699 -7.624 -10.602 1.00 87.50 102 ASP A CA 1
ATOM 756 C C . ASP A 1 102 ? -9.689 -8.653 -10.083 1.00 87.50 102 ASP A C 1
ATOM 758 O O . ASP A 1 102 ? -10.068 -9.712 -9.575 1.00 87.50 102 ASP A O 1
ATOM 762 N N . CYS A 1 103 ? -8.392 -8.356 -10.218 1.00 87.75 103 CYS A N 1
ATOM 763 C CA . CYS A 1 103 ? -7.315 -9.271 -9.879 1.00 87.75 103 CYS A CA 1
ATOM 764 C C . CYS A 1 103 ? -6.175 -8.575 -9.124 1.00 87.75 103 CYS A C 1
ATOM 766 O O . CYS A 1 103 ? -5.563 -7.626 -9.610 1.00 87.75 103 CYS A O 1
ATOM 768 N N . ILE A 1 104 ? -5.823 -9.124 -7.963 1.00 91.00 104 ILE A N 1
ATOM 769 C CA . ILE A 1 104 ? -4.664 -8.748 -7.156 1.00 91.00 104 ILE A CA 1
ATOM 770 C C . ILE A 1 104 ? -3.571 -9.784 -7.378 1.00 91.00 104 ILE A C 1
ATOM 772 O O . ILE A 1 104 ? -3.700 -10.947 -6.989 1.00 91.00 104 ILE A O 1
ATOM 776 N N . ARG A 1 105 ? -2.453 -9.355 -7.949 1.00 89.81 105 ARG A N 1
ATOM 777 C CA . ARG A 1 105 ? -1.261 -10.185 -8.082 1.00 89.81 105 ARG A CA 1
ATOM 778 C C . ARG A 1 105 ? -0.419 -10.110 -6.821 1.00 89.81 105 ARG A C 1
ATOM 780 O O . ARG A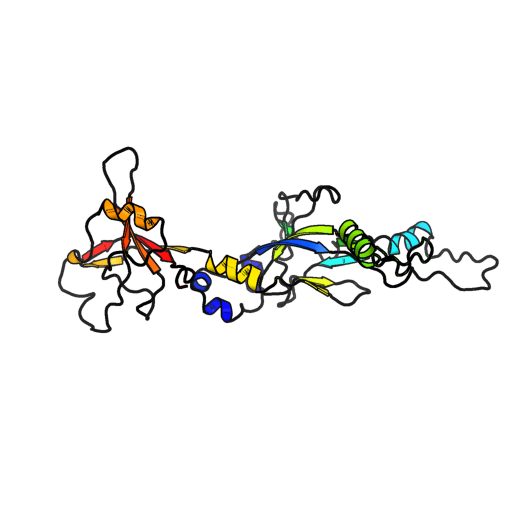 1 105 ? -0.045 -9.026 -6.387 1.00 89.81 105 ARG A O 1
ATOM 787 N N . THR A 1 106 ? -0.103 -11.251 -6.219 1.00 90.69 106 THR A N 1
ATOM 788 C CA . THR A 1 106 ? 0.596 -11.313 -4.926 1.00 90.69 106 THR A CA 1
ATOM 789 C C . THR A 1 106 ? 1.460 -12.568 -4.795 1.00 90.69 106 THR A C 1
ATOM 791 O O . THR A 1 106 ? 1.148 -13.612 -5.362 1.00 90.69 106 THR A O 1
ATOM 794 N N . PHE A 1 107 ? 2.533 -12.503 -4.002 1.00 88.50 107 PHE A N 1
ATOM 795 C CA . PHE A 1 107 ? 3.299 -13.692 -3.599 1.00 88.50 107 PHE A CA 1
ATOM 796 C C . PHE A 1 107 ? 2.607 -14.507 -2.492 1.00 88.50 107 PHE A C 1
ATOM 798 O O . PHE A 1 107 ? 3.001 -15.638 -2.221 1.00 88.50 107 PHE A O 1
ATOM 805 N N . PHE A 1 108 ? 1.578 -13.943 -1.855 1.00 88.25 108 PHE A N 1
ATOM 806 C CA . PHE A 1 108 ? 0.946 -14.476 -0.643 1.00 88.25 108 PHE A CA 1
ATOM 807 C C . PHE A 1 108 ? -0.418 -15.133 -0.911 1.00 88.25 108 PHE A C 1
ATOM 809 O O . PHE A 1 108 ? -1.242 -15.294 0.003 1.00 88.25 108 PHE A O 1
ATOM 816 N N . ALA A 1 109 ? -0.681 -15.503 -2.168 1.00 86.94 109 ALA A N 1
ATOM 817 C CA . ALA A 1 109 ? -1.857 -16.278 -2.540 1.00 86.94 109 ALA A CA 1
ATOM 818 C C . ALA A 1 109 ? -1.743 -17.730 -2.017 1.00 86.94 109 ALA A C 1
ATOM 820 O O . ALA A 1 109 ? -0.637 -18.237 -1.804 1.00 86.94 109 ALA A O 1
ATOM 821 N N . PRO A 1 110 ? -2.866 -18.414 -1.736 1.00 81.31 110 PRO A N 1
ATOM 822 C CA . PRO A 1 110 ? -2.867 -19.854 -1.472 1.00 81.31 110 PRO A CA 1
ATOM 823 C C . PRO A 1 110 ? -2.264 -20.635 -2.638 1.00 81.31 110 PRO A C 1
ATOM 825 O O . PRO A 1 110 ? -2.351 -20.212 -3.781 1.00 81.31 110 PRO A O 1
ATOM 828 N N . LYS A 1 111 ? -1.626 -21.770 -2.333 1.00 74.25 111 LYS A N 1
ATOM 829 C CA . LYS A 1 111 ? -0.983 -22.629 -3.342 1.00 74.25 111 LYS A CA 1
ATOM 830 C C . LYS A 1 111 ? -1.984 -23.447 -4.174 1.00 74.25 111 LYS A C 1
ATOM 832 O O . LYS A 1 111 ? -1.567 -24.100 -5.121 1.00 74.25 111 LYS A O 1
ATOM 837 N N . GLU A 1 112 ? -3.259 -23.440 -3.798 1.00 73.31 112 GLU A N 1
ATOM 838 C CA . GLU A 1 112 ? -4.351 -24.108 -4.511 1.00 73.31 112 GLU A CA 1
ATOM 839 C C . GLU A 1 112 ? -4.889 -23.164 -5.605 1.00 73.31 112 GLU A C 1
ATOM 841 O O . GLU A 1 112 ? -4.987 -21.961 -5.367 1.00 73.31 112 GLU A O 1
ATOM 846 N N . GLU A 1 113 ? -5.138 -23.708 -6.803 1.00 66.00 113 GLU A N 1
ATOM 847 C CA . GLU A 1 113 ? -5.318 -23.003 -8.089 1.00 66.00 113 GLU A CA 1
ATOM 848 C C . GLU A 1 113 ? -6.305 -21.815 -8.084 1.00 66.00 113 GLU A C 1
ATOM 850 O O . GLU A 1 113 ? -7.318 -21.831 -7.388 1.00 66.00 113 GLU A O 1
ATOM 855 N N . ASP A 1 114 ? -5.975 -20.805 -8.906 1.00 60.72 114 ASP A N 1
ATOM 856 C CA . ASP A 1 114 ? -6.782 -19.663 -9.374 1.00 60.72 114 ASP A CA 1
ATOM 857 C C . ASP A 1 114 ? -7.959 -19.241 -8.475 1.00 60.72 114 ASP A C 1
ATOM 859 O O . ASP A 1 114 ? -9.134 -19.320 -8.840 1.00 60.72 114 ASP A O 1
ATOM 863 N N . MET A 1 115 ? -7.646 -18.714 -7.288 1.00 69.50 115 MET A N 1
ATOM 864 C CA . MET A 1 115 ? -8.651 -18.059 -6.452 1.00 69.50 115 MET A CA 1
ATOM 865 C C . MET A 1 115 ? -8.878 -16.627 -6.916 1.00 69.50 115 MET A C 1
ATOM 867 O O . MET A 1 115 ? -8.111 -15.749 -6.556 1.00 69.50 115 MET A O 1
ATOM 871 N N . VAL A 1 116 ? -9.966 -16.338 -7.622 1.00 77.44 116 VAL A N 1
ATOM 872 C CA . VAL A 1 116 ? -10.379 -14.943 -7.860 1.00 77.44 116 VAL A CA 1
ATOM 873 C C . VAL A 1 116 ? -10.730 -14.280 -6.511 1.00 77.44 116 VAL A C 1
ATOM 875 O O . VAL A 1 116 ? -11.490 -14.871 -5.739 1.00 77.44 116 VAL A O 1
ATOM 878 N N . PRO A 1 117 ? -10.197 -13.084 -6.179 1.00 86.50 117 PRO A N 1
ATOM 879 C CA . PRO A 1 117 ? -9.424 -12.173 -7.034 1.00 86.50 117 PRO A CA 1
ATOM 880 C C . PRO A 1 117 ? -7.889 -12.285 -6.901 1.00 86.50 117 PRO A C 1
ATOM 882 O O . PRO A 1 117 ? -7.173 -11.451 -7.430 1.00 86.50 117 PRO A O 1
ATOM 885 N N . LEU A 1 118 ? -7.336 -13.245 -6.162 1.00 87.75 118 LEU A N 1
ATOM 886 C CA . LEU A 1 118 ? -5.893 -13.385 -5.932 1.00 87.75 118 LEU A CA 1
ATOM 887 C C . LEU A 1 118 ? -5.189 -14.237 -7.001 1.00 87.75 118 LEU A C 1
ATOM 889 O O . LEU A 1 118 ? -5.379 -15.448 -7.084 1.00 87.75 118 LEU A O 1
ATOM 893 N N . LYS A 1 119 ? -4.239 -13.639 -7.718 1.00 87.62 119 LYS A N 1
ATOM 894 C CA . LYS A 1 119 ? -3.344 -14.363 -8.626 1.00 87.62 119 LYS A CA 1
ATOM 895 C C . LYS A 1 119 ? -1.944 -14.493 -8.033 1.00 87.62 119 LYS A C 1
ATOM 897 O O . LYS A 1 119 ? -1.320 -13.502 -7.647 1.00 87.62 119 LYS A O 1
ATOM 902 N N . LEU A 1 120 ? -1.440 -15.725 -7.967 1.00 87.06 120 LEU A N 1
ATOM 903 C CA . LEU A 1 120 ? -0.103 -16.001 -7.447 1.00 87.06 120 LEU A CA 1
ATOM 904 C C . LEU A 1 120 ? 0.974 -15.509 -8.423 1.00 87.06 120 LEU A C 1
ATOM 906 O O . LEU A 1 120 ? 1.009 -15.915 -9.583 1.00 87.06 120 LEU A O 1
ATOM 910 N N . LEU A 1 121 ? 1.899 -14.692 -7.924 1.00 84.69 121 LEU A N 1
ATOM 911 C CA . LEU A 1 121 ? 3.099 -14.296 -8.653 1.00 84.69 121 LEU A CA 1
ATOM 912 C C . LEU A 1 121 ? 4.105 -15.443 -8.670 1.00 84.69 121 LEU A C 1
ATOM 914 O O . LEU A 1 121 ? 4.704 -15.784 -7.647 1.00 84.69 121 LEU A O 1
ATOM 918 N N . ASN A 1 122 ? 4.299 -16.035 -9.845 1.00 73.69 122 ASN A N 1
ATOM 919 C CA . ASN A 1 122 ? 5.310 -17.065 -10.050 1.00 73.69 122 ASN A CA 1
ATOM 920 C C . ASN A 1 122 ? 6.657 -16.453 -10.488 1.00 73.69 122 ASN A C 1
ATOM 922 O O . ASN A 1 122 ? 6.765 -15.271 -10.803 1.00 73.69 122 ASN A O 1
ATOM 926 N N . ALA A 1 123 ? 7.711 -17.272 -10.507 1.00 68.50 123 ALA A N 1
ATOM 927 C CA . ALA A 1 123 ? 9.056 -16.838 -10.891 1.00 68.50 123 ALA A CA 1
ATOM 928 C C . ALA A 1 123 ? 9.226 -16.550 -12.396 1.00 68.50 123 ALA A C 1
ATOM 930 O O . ALA A 1 123 ? 10.331 -16.220 -12.812 1.00 68.50 123 ALA A O 1
ATOM 931 N N . TYR A 1 124 ? 8.180 -16.717 -13.208 1.00 67.94 124 TYR A N 1
ATOM 932 C CA . TYR A 1 124 ? 8.224 -16.606 -14.668 1.00 67.94 124 TYR A CA 1
ATOM 933 C C . TYR A 1 124 ? 7.425 -15.402 -15.190 1.00 67.94 124 TYR A C 1
ATOM 935 O O . TYR A 1 124 ? 7.754 -14.863 -16.248 1.00 67.94 124 TYR A O 1
ATOM 943 N N . GLU A 1 125 ? 6.430 -14.936 -14.437 1.00 74.31 125 GLU A N 1
ATOM 944 C CA . GLU A 1 125 ? 5.668 -13.723 -14.708 1.00 74.31 125 GLU A CA 1
ATOM 945 C C . GLU A 1 125 ? 6.475 -12.491 -14.274 1.00 74.31 125 GLU A C 1
ATOM 947 O O . GLU A 1 125 ? 6.625 -12.189 -13.091 1.00 74.31 125 GLU A O 1
ATOM 952 N N . HIS A 1 126 ? 7.012 -11.780 -15.264 1.00 80.38 126 HIS A N 1
ATOM 953 C CA . HIS A 1 126 ? 7.796 -10.564 -15.077 1.00 80.38 126 HIS A CA 1
ATOM 954 C C . HIS A 1 126 ? 7.127 -9.397 -15.786 1.00 80.38 126 HIS A C 1
ATOM 956 O O . HIS A 1 126 ? 6.566 -9.566 -16.872 1.00 80.38 126 HIS A O 1
ATOM 962 N N . PHE A 1 127 ? 7.273 -8.202 -15.220 1.00 81.88 127 PHE A N 1
ATOM 963 C CA . PHE A 1 127 ? 6.963 -6.986 -15.951 1.00 81.88 127 PHE A CA 1
ATOM 964 C C . PHE A 1 127 ? 7.962 -6.814 -17.080 1.00 81.88 127 PHE A C 1
ATOM 966 O O . PHE A 1 127 ? 9.158 -7.040 -16.902 1.00 81.88 127 PHE A O 1
ATOM 973 N N . ARG A 1 128 ? 7.474 -6.404 -18.242 1.00 84.38 128 ARG A N 1
ATOM 974 C CA . ARG A 1 128 ? 8.317 -6.107 -19.392 1.00 84.38 128 ARG A CA 1
ATOM 975 C C . ARG A 1 128 ? 8.302 -4.611 -19.612 1.00 84.38 128 ARG A C 1
ATOM 977 O O . ARG A 1 128 ? 7.272 -4.055 -19.975 1.00 84.38 128 ARG A O 1
ATOM 984 N N . PHE A 1 129 ? 9.440 -3.979 -19.362 1.00 84.62 129 PHE A N 1
ATOM 985 C CA . PHE A 1 129 ? 9.608 -2.553 -19.593 1.00 84.62 129 PHE A CA 1
ATOM 986 C C . PHE A 1 129 ? 10.261 -2.337 -20.943 1.00 84.62 129 PHE A C 1
ATOM 988 O O . PHE A 1 129 ? 11.297 -2.945 -21.226 1.00 84.62 129 PHE A O 1
ATOM 995 N N . SER A 1 130 ? 9.672 -1.449 -21.739 1.00 85.00 130 SER A N 1
ATOM 996 C CA . SER A 1 130 ? 10.331 -0.918 -22.923 1.00 85.00 130 SER A CA 1
ATOM 997 C C . SER A 1 130 ? 11.336 0.138 -22.472 1.00 85.00 130 SER A C 1
ATOM 999 O O . SER A 1 130 ? 10.915 1.168 -21.934 1.00 85.00 130 SER A O 1
ATOM 1001 N N . PRO A 1 131 ? 12.650 -0.109 -22.604 1.00 85.06 131 PRO A N 1
ATOM 1002 C CA . PRO A 1 131 ? 13.631 0.874 -22.201 1.00 85.06 131 PRO A CA 1
ATOM 1003 C C . PRO A 1 131 ? 13.506 2.132 -23.057 1.00 85.06 131 PRO A C 1
ATOM 1005 O O . PRO A 1 131 ? 13.315 2.059 -24.271 1.00 85.06 131 PRO A O 1
ATOM 1008 N N . PHE A 1 132 ? 13.676 3.287 -22.429 1.00 83.44 132 PHE A N 1
ATOM 1009 C CA . PHE A 1 132 ? 13.823 4.554 -23.130 1.00 83.44 132 PHE A CA 1
ATOM 1010 C C . PHE A 1 132 ? 15.249 5.077 -22.975 1.00 83.44 132 PHE A C 1
ATOM 1012 O O . PHE A 1 132 ? 16.036 4.609 -22.146 1.00 83.44 132 PHE A O 1
ATOM 1019 N N . ARG A 1 133 ? 15.584 6.069 -23.794 1.00 78.38 133 ARG A N 1
ATOM 1020 C CA . ARG A 1 133 ? 16.870 6.751 -23.744 1.00 78.38 133 ARG A CA 1
ATOM 1021 C C . ARG A 1 133 ? 16.642 8.242 -23.586 1.00 78.38 133 ARG A C 1
ATOM 1023 O O . ARG A 1 133 ? 15.995 8.858 -24.431 1.00 78.38 133 ARG A O 1
ATOM 1030 N N . GLY A 1 134 ? 17.225 8.821 -22.545 1.00 69.62 134 GLY A N 1
ATOM 1031 C CA . GLY A 1 134 ? 17.452 10.255 -22.498 1.00 69.62 134 GLY A CA 1
ATOM 1032 C C . GLY A 1 134 ? 18.554 10.628 -23.482 1.00 69.62 134 GLY A C 1
ATOM 1033 O O . GLY A 1 134 ? 19.653 10.079 -23.406 1.00 69.62 134 GLY A O 1
ATOM 1034 N N . SER A 1 135 ? 18.294 11.529 -24.432 1.00 64.12 135 SER A N 1
ATOM 1035 C CA . SER A 1 135 ? 19.395 12.080 -25.223 1.00 64.12 135 SER A CA 1
ATOM 1036 C C . SER A 1 135 ? 20.174 13.070 -24.354 1.00 64.12 135 SER A C 1
ATOM 1038 O O . SER A 1 135 ? 19.579 14.036 -23.880 1.00 64.12 135 SER A O 1
ATOM 1040 N N . PRO A 1 136 ? 21.494 12.897 -24.157 1.00 58.50 136 PRO A N 1
ATOM 1041 C CA . PRO A 1 136 ? 22.302 13.908 -23.479 1.00 58.50 136 PRO A CA 1
ATOM 1042 C C . PRO A 1 136 ? 22.518 15.169 -24.339 1.00 58.50 136 PRO A C 1
ATOM 1044 O O . PRO A 1 136 ? 23.031 16.164 -23.833 1.00 58.50 136 PRO A O 1
ATOM 1047 N N . TYR A 1 137 ? 22.135 15.139 -25.624 1.00 54.31 137 TYR A N 1
ATOM 1048 C CA . TYR A 1 137 ? 22.312 16.232 -26.581 1.00 54.31 137 TYR A CA 1
ATOM 1049 C C . TYR A 1 137 ? 21.018 16.478 -27.372 1.00 54.31 137 TYR A C 1
ATOM 1051 O O . TYR A 1 137 ? 20.439 15.535 -27.914 1.00 54.31 137 TYR A O 1
ATOM 1059 N N . SER A 1 138 ? 20.569 17.732 -27.478 1.00 52.03 138 SER A N 1
ATOM 1060 C CA . SER A 1 138 ? 19.469 18.085 -28.387 1.00 52.03 138 SER A CA 1
ATOM 1061 C C . SER A 1 138 ? 19.869 17.746 -29.824 1.00 52.03 138 SER A C 1
ATOM 1063 O O . SER A 1 138 ? 20.939 18.134 -30.295 1.00 52.03 138 SER A O 1
ATOM 1065 N N . SER A 1 139 ? 19.004 17.025 -30.540 1.00 49.16 139 SER A N 1
ATOM 1066 C CA . SER A 1 139 ? 19.134 16.763 -31.982 1.00 49.16 139 SER A CA 1
ATOM 1067 C C . SER A 1 139 ? 19.029 18.035 -32.835 1.00 49.16 139 SER A C 1
ATOM 1069 O O . SER A 1 139 ? 19.229 18.001 -34.048 1.00 49.16 139 SER A O 1
ATOM 1071 N N . THR A 1 140 ? 18.734 19.163 -32.199 1.00 48.84 140 THR A N 1
ATOM 1072 C CA . THR A 1 140 ? 18.644 20.488 -32.794 1.00 48.84 140 THR A CA 1
ATOM 1073 C C . THR A 1 140 ? 19.767 21.331 -32.202 1.00 48.84 140 THR A C 1
ATOM 1075 O O . THR A 1 140 ? 19.781 21.531 -30.997 1.00 48.84 140 THR A O 1
ATOM 1078 N N . ILE A 1 141 ? 20.722 21.715 -33.066 1.00 50.03 141 ILE A N 1
ATOM 1079 C CA . ILE A 1 141 ? 21.706 22.826 -33.028 1.00 50.03 141 ILE A CA 1
ATOM 1080 C C . ILE A 1 141 ? 21.900 23.506 -31.655 1.00 50.03 141 ILE A C 1
ATOM 1082 O O . ILE A 1 141 ? 20.907 23.852 -31.035 1.00 50.03 141 ILE A O 1
ATOM 1086 N N . PRO A 1 142 ? 23.137 23.840 -31.221 1.00 46.22 142 PRO A N 1
ATOM 1087 C CA . PRO A 1 142 ? 23.408 24.513 -29.945 1.00 46.22 142 PRO A CA 1
ATOM 1088 C C . PRO A 1 142 ? 22.844 25.947 -29.913 1.00 46.22 142 PRO A C 1
ATOM 1090 O O . PRO A 1 142 ? 23.580 26.929 -29.974 1.00 46.22 142 PRO A O 1
ATOM 1093 N N . SER A 1 143 ? 21.526 26.091 -29.836 1.00 48.12 143 SER A N 1
ATOM 1094 C CA . SER A 1 143 ? 20.889 27.274 -29.300 1.00 48.12 143 SER A CA 1
ATOM 1095 C C . SER A 1 143 ? 21.031 27.188 -27.793 1.00 48.12 143 SER A C 1
ATOM 1097 O O . SER A 1 143 ? 20.741 26.168 -27.173 1.00 48.12 143 SER A O 1
ATOM 1099 N N . ILE A 1 144 ? 21.553 28.271 -27.240 1.00 50.25 144 ILE A N 1
ATOM 1100 C CA . ILE A 1 144 ? 21.686 28.550 -25.820 1.00 50.25 144 ILE A CA 1
ATOM 1101 C C . ILE A 1 144 ? 20.272 28.545 -25.228 1.00 50.25 144 ILE A C 1
ATOM 1103 O O . ILE A 1 144 ? 19.648 29.592 -25.144 1.00 50.25 144 ILE A O 1
ATOM 1107 N N . ASP A 1 145 ? 19.736 27.377 -24.894 1.00 49.66 145 ASP A N 1
ATOM 1108 C CA . ASP A 1 145 ? 18.489 27.274 -24.148 1.00 49.66 145 ASP A CA 1
ATOM 1109 C C . ASP A 1 145 ? 18.562 26.111 -23.164 1.00 49.66 145 ASP A C 1
ATOM 1111 O O . ASP A 1 145 ? 18.895 24.970 -23.483 1.00 49.66 145 ASP A O 1
ATOM 1115 N N . CYS A 1 146 ? 18.315 26.460 -21.910 1.00 50.88 146 CYS A N 1
ATOM 1116 C CA . CYS A 1 146 ? 18.647 25.702 -20.714 1.00 50.88 146 CYS A CA 1
ATOM 1117 C C . CYS A 1 146 ? 17.650 24.571 -20.393 1.00 50.88 146 CYS A C 1
ATOM 1119 O O . CYS A 1 146 ? 17.517 24.204 -19.224 1.00 50.88 146 CYS A O 1
ATOM 1121 N N . ASP A 1 147 ? 16.958 24.011 -21.389 1.00 58.38 147 ASP A N 1
ATOM 1122 C CA . ASP A 1 147 ? 15.755 23.190 -21.170 1.00 58.38 147 ASP A CA 1
ATOM 1123 C C . ASP A 1 147 ? 15.933 21.676 -21.396 1.00 58.38 147 ASP A C 1
ATOM 1125 O O . ASP A 1 147 ? 14.985 20.905 -21.330 1.00 58.38 147 ASP A O 1
ATOM 1129 N N . HIS A 1 148 ? 17.165 21.177 -21.537 1.00 60.25 148 HIS A N 1
ATOM 1130 C CA . HIS A 1 148 ? 17.425 19.727 -21.644 1.00 60.25 148 HIS A CA 1
ATOM 1131 C C . HIS A 1 148 ? 16.900 18.905 -20.451 1.00 60.25 148 HIS A C 1
ATOM 1133 O O . HIS A 1 148 ? 16.664 17.702 -20.560 1.00 60.25 148 HIS A O 1
ATOM 1139 N N . LYS A 1 149 ? 16.721 19.546 -19.288 1.00 64.38 149 LYS A N 1
ATOM 1140 C CA . LYS A 1 149 ? 16.141 18.896 -18.108 1.00 64.38 149 LYS A CA 1
ATOM 1141 C C . LYS A 1 149 ? 14.651 18.604 -18.286 1.00 64.38 149 LYS A C 1
ATOM 1143 O O . LYS A 1 149 ? 14.211 17.570 -17.791 1.00 64.38 149 LYS A O 1
ATOM 1148 N N . SER A 1 150 ? 13.890 19.468 -18.959 1.00 71.06 150 SER A N 1
ATOM 1149 C CA . SER A 1 150 ? 12.449 19.264 -19.141 1.00 71.06 150 SER A CA 1
ATOM 1150 C C . SER A 1 150 ? 12.172 18.159 -20.163 1.00 71.06 150 SER A C 1
ATOM 1152 O O . SER A 1 150 ? 11.406 17.251 -19.862 1.00 71.06 150 SER A O 1
ATOM 1154 N N . GLU A 1 151 ? 12.901 18.113 -21.282 1.00 73.19 151 GLU A N 1
ATOM 1155 C CA . GLU A 1 151 ? 12.770 17.041 -22.287 1.00 73.19 151 GLU A CA 1
ATOM 1156 C C . GLU A 1 151 ? 13.081 15.640 -21.727 1.00 73.19 151 GLU A C 1
ATOM 1158 O O . GLU A 1 151 ? 12.400 14.659 -22.051 1.00 73.19 151 GLU A O 1
ATOM 1163 N N . LEU A 1 152 ? 14.097 15.533 -20.862 1.00 75.44 152 LEU A N 1
ATOM 1164 C CA . LEU A 1 152 ? 14.439 14.285 -20.178 1.00 75.44 152 LEU A CA 1
ATOM 1165 C C . LEU A 1 152 ? 13.329 13.862 -19.206 1.00 75.44 152 LEU A C 1
ATOM 1167 O O . LEU A 1 152 ? 12.920 12.699 -19.196 1.00 75.44 152 LEU A O 1
ATOM 1171 N N . VAL A 1 153 ? 12.840 14.801 -18.390 1.00 79.88 153 VAL A N 1
ATOM 1172 C CA . VAL A 1 153 ? 11.754 14.557 -17.429 1.00 79.88 153 VAL A CA 1
ATOM 1173 C C . VAL A 1 153 ? 10.475 14.142 -18.154 1.00 79.88 153 VAL A C 1
ATOM 1175 O O . VAL A 1 153 ? 9.826 13.184 -17.732 1.00 79.88 153 VAL A O 1
ATOM 1178 N N . ASP A 1 154 ? 10.155 14.778 -19.277 1.00 80.19 154 ASP A N 1
ATOM 1179 C CA . ASP A 1 154 ? 9.007 14.436 -20.113 1.00 80.19 154 ASP A CA 1
ATOM 1180 C C . ASP A 1 154 ? 9.152 13.047 -20.735 1.00 80.19 154 ASP A C 1
ATOM 1182 O O . ASP A 1 154 ? 8.216 12.248 -20.701 1.00 80.19 154 ASP A O 1
ATOM 1186 N N . SER A 1 155 ? 10.331 12.722 -21.270 1.00 78.25 155 SER A N 1
ATOM 1187 C CA . SER A 1 155 ? 10.606 11.408 -21.868 1.00 78.25 155 SER A CA 1
ATOM 1188 C C . SER A 1 155 ? 10.535 10.286 -20.831 1.00 78.25 155 SER A C 1
ATOM 1190 O O . SER A 1 155 ? 9.952 9.230 -21.091 1.00 78.25 155 SER A O 1
ATOM 1192 N N . ARG A 1 156 ? 11.056 10.537 -19.624 1.00 82.88 156 ARG A N 1
ATOM 1193 C CA . ARG A 1 156 ? 10.961 9.615 -18.488 1.00 82.88 156 ARG A CA 1
ATOM 1194 C C . ARG A 1 156 ? 9.520 9.432 -18.022 1.00 82.88 156 ARG A C 1
ATOM 1196 O O . ARG A 1 156 ? 9.115 8.307 -17.750 1.00 82.88 156 ARG A O 1
ATOM 1203 N N . SER A 1 157 ? 8.749 10.516 -17.954 1.00 83.94 157 SER A N 1
ATOM 1204 C CA . SER A 1 157 ? 7.348 10.479 -17.520 1.00 83.94 157 SER A CA 1
ATOM 1205 C C . SER A 1 157 ? 6.462 9.751 -18.533 1.00 83.94 157 SER A C 1
ATOM 1207 O O . SER A 1 157 ? 5.627 8.945 -18.140 1.00 83.94 157 SER A O 1
ATOM 1209 N N . LYS A 1 158 ? 6.695 9.953 -19.837 1.00 83.12 158 LYS A N 1
ATOM 1210 C CA . LYS A 1 158 ? 6.006 9.228 -20.922 1.00 83.12 158 LYS A CA 1
ATOM 1211 C C . LYS A 1 158 ? 6.316 7.731 -20.944 1.00 83.12 158 LYS A C 1
ATOM 1213 O O . LYS A 1 158 ? 5.480 6.947 -21.372 1.00 83.12 158 LYS A O 1
ATOM 1218 N N . SER A 1 159 ? 7.509 7.344 -20.500 1.00 84.25 159 SER A N 1
ATOM 1219 C CA . SER A 1 159 ? 7.967 5.947 -20.490 1.00 84.25 159 SER A CA 1
ATOM 1220 C C . SER A 1 159 ? 7.698 5.239 -19.156 1.00 84.25 159 SER A C 1
ATOM 1222 O O . SER A 1 159 ? 8.207 4.144 -18.917 1.00 84.25 159 SER A O 1
ATOM 1224 N N . MET A 1 160 ? 6.948 5.875 -18.253 1.00 85.69 160 MET A N 1
ATOM 1225 C CA . MET A 1 160 ? 6.638 5.334 -16.938 1.00 85.69 160 MET A CA 1
ATOM 1226 C C . MET A 1 160 ? 5.441 4.388 -17.021 1.00 85.69 160 MET A C 1
ATOM 1228 O O . MET A 1 160 ? 4.353 4.785 -17.424 1.00 85.69 160 MET A O 1
ATOM 1232 N N . SER A 1 161 ? 5.620 3.143 -16.588 1.00 85.75 161 SER A N 1
ATOM 1233 C CA . SER A 1 161 ? 4.499 2.237 -16.348 1.00 85.75 161 SER A CA 1
ATOM 1234 C C . SER A 1 161 ? 4.003 2.444 -14.924 1.00 85.75 161 SER A C 1
ATOM 1236 O O . SER A 1 161 ? 4.750 2.230 -13.965 1.00 85.75 161 SER A O 1
ATOM 1238 N N . ILE A 1 162 ? 2.755 2.888 -14.803 1.00 86.12 162 ILE A N 1
ATOM 1239 C CA . ILE A 1 162 ? 2.084 3.153 -13.531 1.00 86.12 162 ILE A CA 1
ATOM 1240 C C . ILE A 1 162 ? 1.166 1.978 -13.218 1.00 86.12 162 ILE A C 1
ATOM 1242 O O . ILE A 1 162 ? 0.485 1.478 -14.105 1.00 86.12 162 ILE A O 1
ATOM 1246 N N . PHE A 1 163 ? 1.141 1.545 -11.966 1.00 86.62 163 PHE A N 1
ATOM 1247 C CA . PHE A 1 163 ? 0.195 0.552 -11.469 1.00 86.62 163 PHE A CA 1
ATOM 1248 C C . PHE A 1 163 ? -0.098 0.804 -9.992 1.00 86.62 163 PHE A C 1
ATOM 1250 O O . PHE A 1 163 ? 0.674 1.473 -9.299 1.00 86.62 163 PHE A O 1
ATOM 1257 N N . ALA A 1 164 ? -1.219 0.281 -9.502 1.00 91.12 164 ALA A N 1
ATOM 1258 C CA . ALA A 1 164 ? -1.551 0.367 -8.088 1.00 91.12 164 ALA A CA 1
ATOM 1259 C C . ALA A 1 164 ? -0.961 -0.816 -7.328 1.00 91.12 164 ALA A C 1
ATOM 1261 O O . ALA A 1 164 ? -0.990 -1.950 -7.803 1.00 91.12 164 ALA A O 1
ATOM 1262 N N . ALA A 1 165 ? -0.463 -0.566 -6.125 1.00 92.75 165 ALA A N 1
ATOM 1263 C CA . ALA A 1 165 ? 0.074 -1.600 -5.264 1.00 92.75 165 ALA A CA 1
ATOM 1264 C C . ALA A 1 165 ? -0.328 -1.416 -3.812 1.00 92.75 165 ALA A C 1
ATOM 1266 O O . ALA A 1 165 ? -0.431 -0.305 -3.301 1.00 92.75 165 ALA A O 1
ATOM 1267 N N . ILE A 1 166 ? -0.513 -2.553 -3.158 1.00 93.81 166 ILE A N 1
ATOM 1268 C CA . ILE A 1 166 ? -0.621 -2.675 -1.717 1.00 93.81 166 ILE A CA 1
ATOM 1269 C C . ILE A 1 166 ? 0.793 -2.924 -1.213 1.00 93.81 166 ILE A C 1
ATOM 1271 O O . ILE A 1 166 ? 1.426 -3.927 -1.569 1.00 93.81 166 ILE A O 1
ATOM 1275 N N . ILE A 1 167 ? 1.286 -1.995 -0.406 1.00 93.00 167 ILE A N 1
ATOM 1276 C CA . ILE A 1 167 ? 2.642 -2.031 0.118 1.00 93.00 167 ILE A CA 1
ATOM 1277 C C . ILE A 1 167 ? 2.651 -1.854 1.629 1.00 93.00 167 ILE A C 1
ATOM 1279 O O . ILE A 1 167 ? 1.761 -1.247 2.228 1.00 93.00 167 ILE A O 1
ATOM 1283 N N . ASP A 1 168 ? 3.712 -2.359 2.230 1.00 90.38 168 ASP A N 1
ATOM 1284 C CA . ASP A 1 168 ? 4.163 -1.919 3.532 1.00 90.38 168 ASP A CA 1
ATOM 1285 C C . ASP A 1 168 ? 4.791 -0.518 3.405 1.00 90.38 168 ASP A C 1
ATOM 1287 O O . ASP A 1 168 ? 5.775 -0.361 2.677 1.00 90.38 168 ASP A O 1
ATOM 1291 N N . PRO A 1 169 ? 4.259 0.512 4.085 1.00 89.31 169 PRO A N 1
ATOM 1292 C CA . PRO A 1 169 ? 4.774 1.872 3.955 1.00 89.31 169 PRO A CA 1
ATOM 1293 C C . PRO A 1 169 ? 6.160 2.081 4.586 1.00 89.31 169 PRO A C 1
ATOM 1295 O O . PRO A 1 169 ? 6.805 3.097 4.318 1.00 89.31 169 PRO A O 1
ATOM 1298 N N . PHE A 1 170 ? 6.632 1.144 5.411 1.00 86.75 170 PHE A N 1
ATOM 1299 C CA . PHE A 1 170 ? 7.879 1.255 6.169 1.00 86.75 170 PHE A CA 1
ATOM 1300 C C . PHE A 1 170 ? 9.057 0.555 5.495 1.00 86.75 170 PHE A C 1
ATOM 1302 O O . PHE A 1 170 ? 10.216 0.834 5.810 1.00 86.75 170 PHE A O 1
ATOM 1309 N N . ILE A 1 171 ? 8.769 -0.364 4.575 1.00 89.31 171 ILE A N 1
ATOM 1310 C CA . ILE A 1 171 ? 9.765 -1.193 3.905 1.00 89.31 171 ILE A CA 1
ATOM 1311 C C . ILE A 1 171 ? 9.808 -0.812 2.419 1.00 89.31 171 ILE A C 1
ATOM 1313 O O . ILE A 1 171 ? 8.766 -0.703 1.777 1.00 89.31 171 ILE A O 1
ATOM 1317 N N . PRO A 1 172 ? 11.000 -0.625 1.824 1.00 91.38 172 PRO A N 1
ATOM 1318 C CA . PRO A 1 172 ? 11.103 -0.332 0.402 1.00 91.38 172 PRO A CA 1
ATOM 1319 C C . PRO A 1 172 ? 10.576 -1.476 -0.469 1.00 91.38 172 PRO A C 1
ATOM 1321 O O . PRO A 1 172 ? 10.884 -2.648 -0.237 1.00 91.38 172 PRO A O 1
ATOM 1324 N N . VAL A 1 173 ? 9.902 -1.122 -1.561 1.00 92.44 173 VAL A N 1
ATOM 1325 C CA . VAL A 1 173 ? 9.619 -2.050 -2.659 1.00 92.44 173 VAL A CA 1
ATOM 1326 C C . VAL A 1 173 ? 10.840 -2.135 -3.558 1.00 92.44 173 VAL A C 1
ATOM 1328 O O . VAL A 1 173 ? 11.352 -1.108 -4.008 1.00 92.44 173 VAL A O 1
ATOM 1331 N N . ARG A 1 174 ? 11.322 -3.347 -3.844 1.00 91.44 174 ARG A N 1
ATOM 1332 C CA . ARG A 1 174 ? 12.515 -3.535 -4.681 1.00 91.44 174 ARG A CA 1
ATOM 1333 C C . ARG A 1 174 ? 12.180 -4.064 -6.066 1.00 91.44 174 ARG A C 1
ATOM 1335 O O . ARG A 1 174 ? 11.315 -4.920 -6.228 1.00 91.44 174 ARG A O 1
ATOM 1342 N N . SER A 1 175 ? 12.919 -3.595 -7.061 1.00 89.56 175 SER A N 1
ATOM 1343 C CA . SER A 1 175 ? 12.944 -4.168 -8.400 1.00 89.56 175 SER A CA 1
ATOM 1344 C C . SER A 1 175 ? 14.237 -4.944 -8.631 1.00 89.56 175 SER A C 1
ATOM 1346 O O . SER A 1 175 ? 15.298 -4.632 -8.082 1.00 89.56 175 SER A O 1
ATOM 1348 N N . TYR A 1 176 ? 14.135 -5.990 -9.440 1.00 86.88 176 TYR A N 1
ATOM 1349 C CA . TYR A 1 176 ? 15.217 -6.898 -9.775 1.00 86.88 176 TYR A CA 1
ATOM 1350 C C . TYR A 1 176 ? 15.201 -7.172 -11.271 1.00 86.88 176 TYR A C 1
ATOM 1352 O O . TYR A 1 176 ? 14.151 -7.424 -11.854 1.00 86.88 176 TYR A O 1
ATOM 1360 N N . SER A 1 177 ? 16.375 -7.193 -11.882 1.00 84.56 177 SER A N 1
ATOM 1361 C CA . SER A 1 177 ? 16.556 -7.702 -13.239 1.00 84.56 177 SER A CA 1
ATOM 1362 C C . SER A 1 177 ? 17.787 -8.603 -13.267 1.00 84.56 177 SER A C 1
ATOM 1364 O O . SER A 1 177 ? 18.565 -8.631 -12.312 1.00 84.56 177 SER A O 1
ATOM 1366 N N . SER A 1 178 ? 17.966 -9.359 -14.345 1.00 78.81 178 SER A N 1
ATOM 1367 C CA . SER A 1 178 ? 19.143 -10.216 -14.520 1.00 78.81 178 SER A CA 1
ATOM 1368 C C . SER A 1 178 ? 20.421 -9.443 -14.857 1.00 78.81 178 SER A C 1
ATOM 1370 O O . SER A 1 178 ? 21.507 -10.004 -14.739 1.00 78.81 178 SER A O 1
ATOM 1372 N N . ILE A 1 179 ? 20.299 -8.186 -15.291 1.00 75.56 179 ILE A N 1
ATOM 1373 C CA . ILE A 1 179 ? 21.399 -7.408 -15.880 1.00 75.56 179 ILE A CA 1
ATOM 1374 C C . ILE A 1 179 ? 21.707 -6.102 -15.138 1.00 75.56 179 ILE A C 1
ATOM 1376 O O . ILE A 1 179 ? 22.816 -5.591 -15.254 1.00 75.56 179 ILE A O 1
ATOM 1380 N N . LEU A 1 180 ? 20.757 -5.564 -14.368 1.00 78.81 180 LEU A N 1
ATOM 1381 C CA . LEU A 1 180 ? 20.905 -4.298 -13.649 1.00 78.81 180 LEU A CA 1
ATOM 1382 C C . LEU A 1 180 ? 20.893 -4.506 -12.131 1.00 78.81 180 LEU A C 1
ATOM 1384 O O . LEU A 1 180 ? 20.204 -5.410 -11.641 1.00 78.81 180 LEU A O 1
ATOM 1388 N N . PRO A 1 181 ? 21.591 -3.638 -11.375 1.00 83.06 181 PRO A N 1
ATOM 1389 C CA . PRO A 1 181 ? 21.480 -3.590 -9.924 1.00 83.06 181 PRO A CA 1
ATOM 1390 C C . PRO A 1 181 ? 20.026 -3.440 -9.467 1.00 83.06 181 PRO A C 1
ATOM 1392 O O . PRO A 1 181 ? 19.213 -2.794 -10.127 1.00 83.06 181 PRO A O 1
ATOM 1395 N N . SER A 1 182 ? 19.703 -4.008 -8.305 1.00 86.31 182 SER A N 1
ATOM 1396 C CA . SER A 1 182 ? 18.377 -3.837 -7.714 1.00 86.31 182 SER A CA 1
ATOM 1397 C C . SER A 1 182 ? 18.155 -2.393 -7.273 1.00 86.31 182 SER A C 1
ATOM 1399 O O . SER A 1 182 ? 19.005 -1.835 -6.576 1.00 86.31 182 SER A O 1
ATOM 1401 N N . VAL A 1 183 ? 16.996 -1.830 -7.603 1.00 89.44 183 VAL A N 1
ATOM 1402 C CA . VAL A 1 183 ? 16.591 -0.473 -7.207 1.00 89.44 183 VAL A CA 1
ATOM 1403 C C . VAL A 1 183 ? 15.434 -0.562 -6.214 1.00 89.44 183 VAL A C 1
ATOM 1405 O O . VAL A 1 183 ? 14.625 -1.485 -6.279 1.00 89.44 183 VAL A O 1
ATOM 1408 N N . SER A 1 184 ? 15.359 0.375 -5.271 1.00 91.88 184 SER A N 1
ATOM 1409 C CA . SER A 1 184 ? 14.303 0.438 -4.257 1.00 91.88 184 SER A CA 1
ATOM 1410 C C . SER A 1 184 ? 13.476 1.712 -4.363 1.00 91.88 184 SER A C 1
ATOM 1412 O O . SER A 1 184 ? 14.034 2.795 -4.530 1.00 91.88 184 SER A O 1
ATOM 1414 N N . LEU A 1 185 ? 12.166 1.579 -4.179 1.00 90.81 185 LEU A N 1
ATOM 1415 C CA . LEU A 1 185 ? 11.216 2.672 -4.038 1.00 90.81 185 LEU A CA 1
ATOM 1416 C C . LEU A 1 185 ? 10.690 2.686 -2.597 1.00 90.81 185 LEU A C 1
ATOM 1418 O O . LEU A 1 185 ? 10.155 1.683 -2.127 1.00 90.81 185 LEU A O 1
ATOM 1422 N N . THR A 1 186 ? 10.843 3.814 -1.906 1.00 91.25 186 THR A N 1
ATOM 1423 C CA . THR A 1 186 ? 10.413 3.991 -0.510 1.00 91.25 186 THR A CA 1
ATOM 1424 C C . THR A 1 186 ? 9.418 5.135 -0.427 1.00 91.25 186 THR A C 1
ATOM 1426 O O . THR A 1 186 ? 9.636 6.183 -1.041 1.00 91.25 186 THR A O 1
ATOM 1429 N N . LEU A 1 187 ? 8.355 4.966 0.359 1.00 90.06 187 LEU A N 1
ATOM 1430 C CA . LEU A 1 187 ? 7.484 6.082 0.700 1.00 90.06 187 LEU A CA 1
ATOM 1431 C C . LEU A 1 187 ? 8.203 7.051 1.650 1.00 90.06 187 LEU A C 1
ATOM 1433 O O . LEU A 1 187 ? 8.761 6.617 2.660 1.00 90.06 187 LEU A O 1
ATOM 1437 N N . PRO A 1 188 ? 8.189 8.366 1.373 1.00 89.75 188 PRO A N 1
ATOM 1438 C CA . PRO A 1 188 ? 8.711 9.347 2.312 1.00 89.75 188 PRO A CA 1
ATOM 1439 C C . PRO A 1 188 ? 7.965 9.287 3.647 1.00 89.75 188 PRO A C 1
ATOM 1441 O O . PRO A 1 188 ? 6.738 9.254 3.662 1.00 89.75 188 PRO A O 1
ATOM 1444 N N . GLN A 1 189 ? 8.696 9.349 4.758 1.00 86.31 189 GLN A N 1
ATOM 1445 C CA . GLN A 1 189 ? 8.155 9.220 6.117 1.00 86.31 189 GLN A CA 1
ATOM 1446 C C . GLN A 1 189 ? 6.933 10.116 6.389 1.00 86.31 189 GLN A C 1
ATOM 1448 O O . GLN A 1 189 ? 5.895 9.641 6.844 1.00 86.31 189 GLN A O 1
ATOM 1453 N N . TRP A 1 190 ? 6.999 11.381 5.972 1.00 85.25 190 TRP A N 1
ATOM 1454 C CA . TRP A 1 190 ? 5.911 12.346 6.150 1.00 85.25 190 TRP A CA 1
ATOM 1455 C C . TRP A 1 190 ? 4.577 11.919 5.508 1.00 85.25 190 TRP A C 1
ATOM 1457 O O . TRP A 1 190 ? 3.520 12.368 5.954 1.00 85.25 190 TRP A O 1
ATOM 1467 N N . THR A 1 191 ? 4.604 11.085 4.455 1.00 86.00 191 THR A N 1
ATOM 1468 C CA . THR A 1 191 ? 3.386 10.655 3.743 1.00 86.00 191 THR A CA 1
ATOM 1469 C C . THR A 1 191 ? 2.522 9.761 4.613 1.00 86.00 191 THR A C 1
ATOM 1471 O O . THR A 1 191 ? 1.311 9.966 4.690 1.00 86.00 191 THR A O 1
ATOM 1474 N N . TRP A 1 192 ? 3.142 8.801 5.297 1.00 84.12 192 TRP A N 1
ATOM 1475 C CA . TRP A 1 192 ? 2.430 7.873 6.156 1.00 84.12 192 TRP A CA 1
ATOM 1476 C C . TRP A 1 192 ? 2.302 8.397 7.585 1.00 84.12 192 TRP A C 1
ATOM 1478 O O . TRP A 1 192 ? 1.291 8.112 8.202 1.00 84.12 192 TRP A O 1
ATOM 1488 N N . GLU A 1 193 ? 3.218 9.221 8.107 1.00 81.88 193 GLU A N 1
ATOM 1489 C CA . GLU A 1 193 ? 3.064 9.806 9.455 1.00 81.88 193 GLU A CA 1
ATOM 1490 C C . GLU A 1 193 ? 1.811 10.669 9.565 1.00 81.88 193 GLU A C 1
ATOM 1492 O O . GLU A 1 193 ? 1.033 10.538 10.506 1.00 81.88 193 GLU A O 1
ATOM 1497 N N . LYS A 1 194 ? 1.580 11.531 8.569 1.00 81.69 194 LYS A N 1
ATOM 1498 C CA . LYS A 1 194 ? 0.378 12.364 8.525 1.00 81.69 194 LYS A CA 1
ATOM 1499 C C . LYS A 1 194 ? -0.890 11.524 8.378 1.00 81.69 194 LYS A C 1
ATOM 1501 O O . LYS A 1 194 ? -1.923 11.895 8.927 1.00 81.69 194 LYS A O 1
ATOM 1506 N N . ALA A 1 195 ? -0.814 10.434 7.614 1.00 81.62 195 ALA A N 1
ATOM 1507 C CA . ALA A 1 195 ? -1.935 9.525 7.419 1.00 81.62 195 ALA A CA 1
ATOM 1508 C C . ALA A 1 195 ? -2.248 8.741 8.698 1.00 81.62 195 ALA A C 1
ATOM 1510 O O . ALA A 1 195 ? -3.417 8.669 9.061 1.00 81.62 195 ALA A O 1
ATOM 1511 N N . LEU A 1 196 ? -1.217 8.236 9.391 1.00 78.44 196 LEU A N 1
ATOM 1512 C CA . LEU A 1 196 ? -1.348 7.588 10.693 1.00 78.44 196 LEU A CA 1
ATOM 1513 C C . LEU A 1 196 ? -1.972 8.556 11.680 1.00 78.44 196 LEU A C 1
ATOM 1515 O O . LEU A 1 196 ? -3.098 8.336 12.055 1.00 78.44 196 LEU A O 1
ATOM 1519 N N . ASN A 1 197 ? -1.407 9.740 11.913 1.00 74.12 197 ASN A N 1
ATOM 1520 C CA . ASN A 1 197 ? -1.992 10.716 12.849 1.00 74.12 197 ASN A CA 1
ATOM 1521 C C . ASN A 1 197 ? -3.460 11.132 12.557 1.00 74.12 197 ASN A C 1
ATOM 1523 O O . ASN A 1 197 ? -4.084 11.817 13.375 1.00 74.12 197 ASN A O 1
ATOM 1527 N N . GLY A 1 198 ? -3.998 10.806 11.376 1.00 72.69 198 GLY A N 1
ATOM 1528 C CA . GLY A 1 198 ? -5.402 10.983 11.010 1.00 72.69 198 GLY A CA 1
ATOM 1529 C C . GLY A 1 198 ? -6.300 9.755 11.219 1.00 72.69 198 GLY A C 1
ATOM 1530 O O . GLY A 1 198 ? -7.518 9.911 11.161 1.00 72.69 198 GLY A O 1
ATOM 1531 N N . ILE A 1 199 ? -5.755 8.558 11.441 1.00 73.62 199 ILE A N 1
ATOM 1532 C CA . ILE A 1 199 ? -6.524 7.336 11.668 1.00 73.62 199 ILE A CA 1
ATOM 1533 C C . ILE A 1 199 ? -7.130 7.383 13.067 1.00 73.62 199 ILE A C 1
ATOM 1535 O O . ILE A 1 199 ? -6.474 7.569 14.083 1.00 73.62 199 ILE A O 1
ATOM 1539 N N . THR A 1 200 ? -8.437 7.178 13.114 1.00 73.94 200 THR A N 1
ATOM 1540 C CA . THR A 1 200 ? -9.191 7.136 14.357 1.00 73.94 200 THR A CA 1
ATOM 1541 C C . THR A 1 200 ? -9.774 5.741 14.523 1.00 73.94 200 THR A C 1
ATOM 1543 O O . THR A 1 200 ? -10.444 5.218 13.633 1.00 73.94 200 THR A O 1
ATOM 1546 N N . SER A 1 201 ? -9.483 5.120 15.660 1.00 72.69 201 SER A N 1
ATOM 1547 C CA . SER A 1 201 ? -9.822 3.734 15.955 1.00 72.69 201 SER A CA 1
ATOM 1548 C C . SER A 1 201 ? -11.038 3.656 16.866 1.00 72.69 201 SER A C 1
ATOM 1550 O O . SER A 1 201 ? -11.118 4.377 17.860 1.00 72.69 201 SER A O 1
ATOM 1552 N N . TYR A 1 202 ? -11.958 2.749 16.535 1.00 77.06 202 TYR A N 1
ATOM 1553 C CA . TYR A 1 202 ? -13.147 2.443 17.325 1.00 77.06 202 TYR A CA 1
ATOM 1554 C C . TYR A 1 202 ? -13.107 0.975 17.744 1.00 77.06 202 TYR A C 1
ATOM 1556 O O . TYR A 1 202 ? -13.077 0.090 16.890 1.00 77.06 202 TYR A O 1
ATOM 1564 N N . VAL A 1 203 ? -13.123 0.705 19.047 1.00 77.62 203 VAL A N 1
ATOM 1565 C CA . VAL A 1 203 ? -13.093 -0.660 19.589 1.00 77.62 203 VAL A CA 1
ATOM 1566 C C . VAL A 1 203 ? -14.344 -0.892 20.419 1.00 77.62 203 VAL A C 1
ATOM 1568 O O . VAL A 1 203 ? -14.637 -0.116 21.320 1.00 77.62 203 VAL A O 1
ATOM 1571 N N . HIS A 1 204 ? -15.097 -1.951 20.129 1.00 82.06 204 HIS A N 1
ATOM 1572 C CA . HIS A 1 204 ? -16.203 -2.363 20.991 1.00 82.06 204 HIS A CA 1
ATOM 1573 C C . HIS A 1 204 ? -15.660 -3.028 22.254 1.00 82.06 204 HIS A C 1
ATOM 1575 O O . HIS A 1 204 ? -14.777 -3.885 22.173 1.00 82.06 204 HIS A O 1
ATOM 1581 N N . LEU A 1 205 ? -16.212 -2.668 23.406 1.00 77.81 205 LEU A N 1
ATOM 1582 C CA . LEU A 1 205 ? -15.767 -3.190 24.681 1.00 77.81 205 LEU A CA 1
ATOM 1583 C C . LEU A 1 205 ? -16.951 -3.489 25.601 1.00 77.81 205 LEU A C 1
ATOM 1585 O O . LEU A 1 205 ? -17.754 -2.617 25.933 1.00 77.81 205 LEU A O 1
ATOM 1589 N N . GLY A 1 206 ? -17.029 -4.740 26.048 1.00 70.00 206 GLY A N 1
ATOM 1590 C CA . GLY A 1 206 ? -18.030 -5.170 27.011 1.00 70.00 206 GLY A CA 1
ATOM 1591 C C . GLY A 1 206 ? -18.142 -6.692 27.144 1.00 70.00 206 GLY A C 1
ATOM 1592 O O . GLY A 1 206 ? -17.527 -7.421 26.359 1.00 70.00 206 GLY A O 1
ATOM 1593 N N . PRO A 1 207 ? -18.924 -7.177 28.126 1.00 74.69 207 PRO A N 1
ATOM 1594 C CA . PRO A 1 207 ? -19.525 -6.408 29.220 1.00 74.69 207 PRO A CA 1
ATOM 1595 C C . PRO A 1 207 ? -18.507 -6.085 30.329 1.00 74.69 207 PRO A C 1
ATOM 1597 O O . PRO A 1 207 ? -17.832 -6.973 30.849 1.00 74.69 207 PRO A O 1
ATOM 1600 N N . LEU A 1 208 ? -18.419 -4.812 30.721 1.00 75.88 208 LEU A N 1
ATOM 1601 C CA . LEU A 1 208 ? -17.639 -4.357 31.873 1.00 75.88 208 LEU A CA 1
ATOM 1602 C C . LEU A 1 208 ? -18.537 -4.285 33.107 1.00 75.88 208 LEU A C 1
ATOM 1604 O O . LEU A 1 208 ? -19.624 -3.710 33.056 1.00 75.88 208 LEU A O 1
ATOM 1608 N N . LEU A 1 209 ? -18.080 -4.853 34.223 1.00 77.00 209 LEU A N 1
ATOM 1609 C CA . LEU A 1 209 ? -18.767 -4.732 35.506 1.00 77.00 209 LEU A CA 1
ATOM 1610 C C . LEU A 1 209 ? -18.367 -3.417 36.168 1.00 77.00 209 LEU A C 1
ATOM 1612 O O . LEU A 1 209 ? -17.212 -3.235 36.548 1.00 77.00 209 LEU A O 1
ATOM 1616 N N . VAL A 1 210 ? -19.336 -2.520 36.323 1.00 75.25 210 VAL A N 1
ATOM 1617 C CA . VAL A 1 210 ? -19.157 -1.238 37.010 1.00 75.25 210 VAL A CA 1
ATOM 1618 C C . VAL A 1 210 ? -20.179 -1.095 38.138 1.00 75.25 210 VAL A C 1
ATOM 1620 O O . VAL A 1 210 ? -21.285 -1.639 38.045 1.00 75.25 210 VAL A O 1
ATOM 1623 N N . PRO A 1 211 ? -19.859 -0.370 39.221 1.00 73.38 211 PRO A N 1
ATOM 1624 C CA . PRO A 1 211 ? -20.858 0.007 40.213 1.00 73.38 211 PRO A CA 1
ATOM 1625 C C . PRO A 1 211 ? -22.009 0.776 39.553 1.00 73.38 211 PRO A C 1
ATOM 1627 O O . PRO A 1 211 ? -21.775 1.626 38.696 1.00 73.38 211 PRO A O 1
ATOM 1630 N N . VAL A 1 212 ? -23.253 0.531 39.976 1.00 69.00 212 VAL A N 1
ATOM 1631 C CA . VAL A 1 212 ? -24.442 1.227 39.432 1.00 69.00 212 VAL A CA 1
ATOM 1632 C C . VAL A 1 212 ? -24.332 2.756 39.552 1.00 69.00 212 VAL A C 1
ATOM 1634 O O . VAL A 1 212 ? -24.826 3.477 38.691 1.00 69.00 212 VAL A O 1
ATOM 1637 N N . SER A 1 213 ? -23.640 3.267 40.574 1.00 64.81 213 SER A N 1
ATOM 1638 C CA . SER A 1 213 ? -23.360 4.701 40.746 1.00 64.81 213 SER A CA 1
ATOM 1639 C C . SER A 1 213 ? -22.408 5.292 39.698 1.00 64.81 213 SER A C 1
ATOM 1641 O O . SER A 1 213 ? -22.355 6.510 39.557 1.00 64.81 213 SER A O 1
ATOM 1643 N N . GLY A 1 214 ? -21.652 4.456 38.981 1.00 63.09 214 GLY A N 1
ATOM 1644 C CA . GLY A 1 214 ? -20.671 4.859 37.972 1.00 63.09 214 GLY A CA 1
ATOM 1645 C C . GLY A 1 214 ? -21.225 4.963 36.549 1.00 63.09 214 GLY A C 1
ATOM 1646 O O . GLY A 1 214 ? -20.469 5.307 35.640 1.00 63.09 214 GLY A O 1
ATOM 1647 N N . VAL A 1 215 ? -22.514 4.669 36.329 1.00 67.94 215 VAL A N 1
ATOM 1648 C CA . VAL A 1 215 ? -23.158 4.783 35.010 1.00 67.94 215 VAL A CA 1
ATOM 1649 C C . VAL A 1 215 ? -23.843 6.151 34.888 1.00 67.94 215 VAL A C 1
ATOM 1651 O O . VAL A 1 215 ? -24.833 6.395 35.583 1.00 67.94 215 VAL A O 1
ATOM 1654 N N . PRO A 1 216 ? -23.347 7.066 34.033 1.00 67.56 216 PRO A N 1
ATOM 1655 C CA . PRO A 1 216 ? -23.972 8.363 33.835 1.00 67.56 216 PRO A CA 1
ATOM 1656 C C . PRO A 1 216 ? -25.357 8.214 33.196 1.00 67.56 216 PRO A C 1
ATOM 1658 O O . PRO A 1 216 ? -25.675 7.228 32.539 1.00 67.56 216 PRO A O 1
ATOM 1661 N N . SER A 1 217 ? -26.215 9.209 33.403 1.00 70.31 217 SER A N 1
ATOM 1662 C CA . SER A 1 217 ? -27.483 9.292 32.675 1.00 70.31 217 SER A CA 1
ATOM 1663 C C . SER A 1 217 ? -27.259 9.861 31.274 1.00 70.31 217 SER A C 1
ATOM 1665 O O . SER A 1 217 ? -26.317 10.623 31.044 1.00 70.31 217 SER A O 1
ATOM 1667 N N . TYR A 1 218 ? -28.149 9.524 30.337 1.00 69.75 218 TYR A N 1
ATOM 1668 C CA . TYR A 1 218 ? -28.138 10.118 29.001 1.00 69.75 218 TYR A CA 1
ATOM 1669 C C . TYR A 1 218 ? -28.227 11.652 29.077 1.00 69.75 218 TYR A C 1
ATOM 1671 O O . TYR A 1 218 ? -29.004 12.202 29.857 1.00 69.75 218 TYR A O 1
ATOM 1679 N N . ALA A 1 219 ? -27.452 12.337 28.235 1.00 68.88 219 ALA A N 1
ATOM 1680 C CA . ALA A 1 219 ? -27.294 13.786 28.248 1.00 68.88 219 ALA A CA 1
ATOM 1681 C C . ALA A 1 219 ? -27.310 14.283 26.802 1.00 68.88 219 ALA A C 1
ATOM 1683 O O . ALA A 1 219 ? -26.340 14.131 26.061 1.00 68.88 219 ALA A O 1
ATOM 1684 N N . LYS A 1 220 ? -28.444 14.864 26.401 1.00 66.69 220 LYS A N 1
ATOM 1685 C CA . LYS A 1 220 ? -28.729 15.284 25.018 1.00 66.69 220 LYS A CA 1
ATOM 1686 C C . LYS A 1 220 ? -27.717 16.312 24.488 1.00 66.69 220 LYS A C 1
ATOM 1688 O O . LYS A 1 220 ? -27.464 16.351 23.288 1.00 66.69 220 LYS A O 1
ATOM 1693 N N . ASP A 1 221 ? -27.095 17.070 25.388 1.00 65.06 221 ASP A N 1
ATOM 1694 C CA . ASP A 1 221 ? -26.115 18.114 25.073 1.00 65.06 221 ASP A CA 1
ATOM 1695 C C . ASP A 1 221 ? -24.739 17.550 24.662 1.00 65.06 221 ASP A C 1
ATOM 1697 O O . ASP A 1 221 ? -23.952 18.247 24.026 1.00 65.06 221 ASP A O 1
ATOM 1701 N N . LEU A 1 222 ? -24.452 16.275 24.966 1.00 59.19 222 LEU A N 1
ATOM 1702 C CA . LEU A 1 222 ? -23.158 15.630 24.689 1.00 59.19 222 LEU A CA 1
ATOM 1703 C C . LEU A 1 222 ? -23.126 14.855 23.361 1.00 59.19 222 LEU A C 1
ATOM 1705 O O . LEU A 1 222 ? -22.058 14.441 22.912 1.00 59.19 222 LEU A O 1
ATOM 1709 N N . VAL A 1 223 ? -24.271 14.700 22.688 1.00 59.84 223 VAL A N 1
ATOM 1710 C CA . VAL A 1 223 ? -24.403 13.951 21.421 1.00 59.84 223 VAL A CA 1
ATOM 1711 C C . VAL A 1 223 ? -23.547 14.561 20.298 1.00 59.84 223 VAL A C 1
ATOM 1713 O O . VAL A 1 223 ? -23.085 13.854 19.403 1.00 59.84 223 VAL A O 1
ATOM 1716 N N . GLY A 1 224 ? -23.288 15.873 20.353 1.00 52.44 224 GLY A N 1
ATOM 1717 C CA . GLY A 1 224 ? -22.433 16.582 19.393 1.00 52.44 224 GLY A CA 1
ATOM 1718 C C . GLY A 1 224 ? -20.929 16.351 19.584 1.00 52.44 224 GLY A C 1
ATOM 1719 O O . GLY A 1 224 ? -20.176 16.483 18.620 1.00 52.44 224 GLY A O 1
ATOM 1720 N N . LEU A 1 225 ? -20.494 15.960 20.789 1.00 53.91 225 LEU A N 1
ATOM 1721 C CA . LEU A 1 225 ? -19.081 15.734 21.119 1.00 53.91 225 LEU A CA 1
ATOM 1722 C C . LEU A 1 225 ? -18.579 14.373 20.618 1.00 53.91 225 LEU A C 1
ATOM 1724 O O . LEU A 1 225 ? -17.389 14.209 20.394 1.00 53.91 225 LEU A O 1
ATOM 1728 N N . ALA A 1 226 ? -19.475 13.420 20.336 1.00 51.94 226 ALA A N 1
ATOM 1729 C CA . ALA A 1 226 ? -19.117 12.121 19.752 1.00 51.94 226 ALA A CA 1
ATOM 1730 C C . ALA A 1 226 ? -18.550 12.222 18.317 1.00 51.94 226 ALA A C 1
ATOM 1732 O O . ALA A 1 226 ? -17.979 11.260 17.807 1.00 51.94 226 ALA A O 1
ATOM 1733 N N . LYS A 1 227 ? -18.713 13.377 17.654 1.00 51.38 227 LYS A N 1
ATOM 1734 C CA . LYS A 1 227 ? -18.149 13.662 16.323 1.00 51.38 227 LYS A CA 1
ATOM 1735 C C . LYS A 1 227 ? -16.771 14.328 16.380 1.00 51.38 227 LYS A C 1
ATOM 1737 O O . LYS A 1 227 ? -16.144 14.483 15.335 1.00 51.38 227 LYS A O 1
ATOM 1742 N N . GLY A 1 228 ? -16.329 14.764 17.560 1.00 51.41 228 GLY A N 1
ATOM 1743 C CA . GLY A 1 228 ? -15.122 15.559 17.747 1.00 51.41 228 GLY A CA 1
ATOM 1744 C C . GLY A 1 228 ? -14.124 14.881 18.675 1.00 51.41 228 GLY A C 1
ATOM 1745 O O . GLY A 1 228 ? -14.487 14.236 19.652 1.00 51.41 228 GLY A O 1
ATOM 1746 N N . ASN A 1 229 ? -12.842 15.073 18.383 1.00 51.22 229 ASN A N 1
ATOM 1747 C CA . ASN A 1 229 ? -11.732 14.593 19.200 1.00 51.22 229 ASN A CA 1
ATOM 1748 C C . ASN A 1 229 ? -11.474 15.514 20.408 1.00 51.22 229 ASN A C 1
ATOM 1750 O O . ASN A 1 229 ? -10.367 15.994 20.632 1.00 51.22 229 ASN A O 1
ATOM 1754 N N . THR A 1 230 ? -12.541 15.892 21.108 1.00 52.06 230 THR A N 1
ATOM 1755 C CA . THR A 1 230 ? -12.525 16.991 22.077 1.00 52.06 230 THR A CA 1
ATOM 1756 C C . THR A 1 230 ? -12.246 16.479 23.486 1.00 52.06 230 THR A C 1
ATOM 1758 O O . THR A 1 230 ? -12.943 15.585 23.960 1.00 52.06 230 THR A O 1
ATOM 1761 N N . GLY A 1 231 ? -11.277 17.093 24.171 1.00 53.84 231 GLY A N 1
ATOM 1762 C CA . GLY A 1 231 ? -10.968 16.855 25.590 1.00 53.84 231 GLY A CA 1
ATOM 1763 C C . GLY A 1 231 ? -12.003 17.412 26.579 1.00 53.84 231 GLY A C 1
ATOM 1764 O O . GLY A 1 231 ? -11.830 17.270 27.780 1.00 53.84 231 GLY A O 1
ATOM 1765 N N . ASP A 1 232 ? -13.092 18.018 26.096 1.00 55.69 232 ASP A N 1
ATOM 1766 C CA . ASP A 1 232 ? -14.168 18.587 26.927 1.00 55.69 232 ASP A CA 1
ATOM 1767 C C . ASP A 1 232 ? -15.266 17.563 27.280 1.00 55.69 232 ASP A C 1
ATOM 1769 O O . ASP A 1 232 ? -16.413 17.921 27.556 1.00 55.69 232 ASP A O 1
ATOM 1773 N N . THR A 1 233 ? -14.954 16.265 27.235 1.00 59.78 233 THR A N 1
ATOM 1774 C CA . THR A 1 233 ? -15.930 15.220 27.581 1.00 59.78 233 THR A CA 1
ATOM 1775 C C . THR A 1 233 ? -15.922 14.966 29.092 1.00 59.78 233 THR A C 1
ATOM 1777 O O . THR A 1 233 ? -14.882 15.087 29.736 1.00 59.78 233 THR A O 1
ATOM 1780 N N . PRO A 1 234 ? -17.076 14.675 29.715 1.00 60.94 234 PRO A N 1
ATOM 1781 C CA . PRO A 1 234 ? -17.119 14.416 31.149 1.00 60.94 234 PRO A CA 1
ATOM 1782 C C . PRO A 1 234 ? -16.336 13.145 31.494 1.00 60.94 234 PRO A C 1
ATOM 1784 O O . PRO A 1 234 ? -16.440 12.134 30.802 1.00 60.94 234 PRO A O 1
ATOM 1787 N N . ARG A 1 235 ? -15.566 13.185 32.583 1.00 61.47 235 ARG A N 1
ATOM 1788 C CA . ARG A 1 235 ? -14.811 12.027 33.073 1.00 61.47 235 ARG A CA 1
ATOM 1789 C C . ARG A 1 235 ? -15.734 10.990 33.688 1.00 61.47 235 ARG A C 1
ATOM 1791 O O . ARG A 1 235 ? -16.653 11.331 34.435 1.00 61.47 235 ARG A O 1
ATOM 1798 N N . GLN A 1 236 ? -15.465 9.726 33.396 1.00 62.72 236 GLN A N 1
ATOM 1799 C CA . GLN A 1 236 ? -16.139 8.588 33.993 1.00 62.72 236 GLN A CA 1
ATOM 1800 C C . GLN A 1 236 ? -15.105 7.675 34.657 1.00 62.72 236 GLN A C 1
ATOM 1802 O O . GLN A 1 236 ? -14.047 7.384 34.096 1.00 62.72 236 GLN A O 1
ATOM 1807 N N . ASN A 1 237 ? -15.454 7.191 35.851 1.00 60.69 237 ASN A N 1
ATOM 1808 C CA . ASN A 1 237 ? -14.701 6.163 36.569 1.00 60.69 237 ASN A CA 1
ATOM 1809 C C . ASN A 1 237 ? -14.905 4.811 35.880 1.00 60.69 237 ASN A C 1
ATOM 1811 O O . ASN A 1 237 ? -15.700 3.977 36.317 1.00 60.69 237 ASN A O 1
ATOM 1815 N N . LEU A 1 238 ? -14.227 4.638 34.755 1.00 63.19 238 LEU A N 1
ATOM 1816 C CA . LEU A 1 238 ? -14.124 3.383 34.033 1.00 63.19 238 LEU A CA 1
ATOM 1817 C C . LEU A 1 238 ? -12.723 2.817 34.239 1.00 63.19 238 LEU A C 1
ATOM 1819 O O . LEU A 1 238 ? -11.785 3.595 34.411 1.00 63.19 238 LEU A O 1
ATOM 1823 N N . PRO A 1 239 ? -12.555 1.485 34.194 1.00 57.78 239 PRO A N 1
ATOM 1824 C CA . PRO A 1 239 ? -11.228 0.891 34.184 1.00 57.78 239 PRO A CA 1
ATOM 1825 C C . PRO A 1 239 ? -10.404 1.537 33.070 1.00 57.78 239 PRO A C 1
ATOM 1827 O O . PRO A 1 239 ? -10.805 1.504 31.907 1.00 57.78 239 PRO A O 1
ATOM 1830 N N . SER A 1 240 ? -9.281 2.159 33.419 1.00 57.78 240 SER A N 1
ATOM 1831 C CA . SER A 1 240 ? -8.381 2.683 32.401 1.00 57.78 240 SER A CA 1
ATOM 1832 C C . SER A 1 240 ? -7.665 1.523 31.723 1.00 57.78 240 SER A C 1
ATOM 1834 O O . SER A 1 240 ? -7.111 0.639 32.378 1.00 57.78 240 SER A O 1
ATOM 1836 N N . PHE A 1 241 ? -7.678 1.522 30.392 1.00 55.81 241 PHE A N 1
ATOM 1837 C CA . PHE A 1 241 ? -7.013 0.500 29.576 1.00 55.81 241 PHE A CA 1
ATOM 1838 C C . PHE A 1 241 ? -5.534 0.815 29.328 1.00 55.81 241 PHE A C 1
ATOM 1840 O O . PHE A 1 241 ? -4.824 0.024 28.712 1.00 55.81 241 PHE A O 1
ATOM 1847 N N . SER A 1 242 ? -5.060 1.954 29.834 1.00 51.66 242 SER A N 1
ATOM 1848 C CA . SER A 1 242 ? -3.665 2.379 29.811 1.00 51.66 242 SER A CA 1
ATOM 1849 C C . SER A 1 242 ? -3.231 2.690 31.241 1.00 51.66 242 SER A C 1
ATOM 1851 O O . SER A 1 242 ? -3.923 3.398 31.962 1.00 51.66 242 SER A O 1
ATOM 1853 N N . GLY A 1 243 ? -2.052 2.216 31.651 1.00 43.78 243 GLY A N 1
ATOM 1854 C CA . GLY A 1 243 ? -1.478 2.542 32.965 1.00 43.78 243 GLY A CA 1
ATOM 1855 C C . GLY A 1 243 ? -1.222 4.042 33.190 1.00 43.78 243 GLY A C 1
ATOM 1856 O O . GLY A 1 243 ? -0.936 4.446 34.311 1.00 43.78 243 GLY A O 1
ATOM 1857 N N . ASN A 1 244 ? -1.370 4.878 32.157 1.00 47.03 244 ASN A N 1
ATOM 1858 C CA . ASN A 1 244 ? -1.203 6.329 32.208 1.00 47.03 244 ASN A CA 1
ATOM 1859 C C . ASN A 1 244 ? -2.545 7.050 32.011 1.00 47.03 244 ASN A C 1
ATOM 1861 O O . ASN A 1 244 ? -3.350 6.642 31.172 1.00 47.03 244 ASN A O 1
ATOM 1865 N N . SER A 1 245 ? -2.740 8.144 32.757 1.00 48.09 245 SER A N 1
ATOM 1866 C CA . SER A 1 245 ? -3.972 8.951 32.829 1.00 48.09 245 SER A CA 1
ATOM 1867 C C . SER A 1 245 ? -4.279 9.738 31.557 1.00 48.09 245 SER A C 1
ATOM 1869 O O . SER A 1 245 ? -5.375 10.269 31.412 1.00 48.09 245 SER A O 1
ATOM 1871 N N . ASP A 1 246 ? -3.327 9.776 30.629 1.00 55.72 246 ASP A N 1
ATOM 1872 C CA . ASP A 1 246 ? -3.473 10.316 29.282 1.00 55.72 246 ASP A CA 1
ATOM 1873 C C . ASP A 1 246 ? -3.577 9.153 28.286 1.00 55.72 246 ASP A C 1
ATOM 1875 O O . ASP A 1 246 ? -2.744 8.972 27.399 1.00 55.72 246 ASP A O 1
ATOM 1879 N N . SER A 1 247 ? -4.566 8.278 28.504 1.00 55.88 247 SER A N 1
ATOM 1880 C CA . SER A 1 247 ? -4.728 7.021 27.760 1.00 55.88 247 SER A CA 1
ATOM 1881 C C . SER A 1 247 ? -4.950 7.231 26.262 1.00 55.88 247 SER A C 1
ATOM 1883 O O . SER A 1 247 ? -4.882 6.274 25.496 1.00 55.88 247 SER A O 1
ATOM 1885 N N . GLY A 1 248 ? -5.231 8.466 25.835 1.00 67.25 248 GLY A N 1
ATOM 1886 C CA . GLY A 1 248 ? -5.571 8.774 24.459 1.00 67.25 248 GLY A CA 1
ATOM 1887 C C . GLY A 1 248 ? -6.855 8.079 24.007 1.00 67.25 248 GLY A C 1
ATOM 1888 O O . GLY A 1 248 ? -7.059 7.953 22.811 1.00 67.25 248 GLY A O 1
ATOM 1889 N N . TRP A 1 249 ? -7.727 7.620 24.911 1.00 72.19 249 TRP A N 1
ATOM 1890 C CA . TRP A 1 249 ? -8.994 6.968 24.566 1.00 72.19 249 TRP A CA 1
ATOM 1891 C C . TRP A 1 249 ? -10.193 7.705 25.176 1.00 72.19 249 TRP A C 1
ATOM 1893 O O . TRP A 1 249 ? -10.133 8.243 26.279 1.00 72.19 249 TRP A O 1
ATOM 1903 N N . ASN A 1 250 ? -11.304 7.715 24.445 1.00 75.81 250 ASN A N 1
ATOM 1904 C CA . ASN A 1 250 ? -12.619 8.178 24.876 1.00 75.81 250 ASN A CA 1
ATOM 1905 C C . ASN A 1 250 ? -13.571 6.989 24.957 1.00 75.81 250 ASN A C 1
ATOM 1907 O O . ASN A 1 250 ? -13.744 6.276 23.972 1.00 75.81 250 ASN A O 1
ATOM 1911 N N . TRP A 1 251 ? -14.228 6.798 26.093 1.00 77.25 251 TRP A N 1
ATOM 1912 C CA . TRP A 1 251 ? -15.371 5.902 26.189 1.00 77.25 251 TRP A CA 1
ATOM 1913 C C . TRP A 1 251 ? -16.586 6.512 25.491 1.00 77.25 251 TRP A C 1
ATOM 1915 O O . TRP A 1 251 ? -16.828 7.712 25.548 1.00 77.25 251 TRP A O 1
ATOM 1925 N N . LEU A 1 252 ? -17.380 5.679 24.843 1.00 77.69 252 LEU A N 1
ATOM 1926 C CA . LEU A 1 252 ? -18.605 6.022 24.147 1.00 77.69 252 LEU A CA 1
ATOM 1927 C C . LEU A 1 252 ? -19.703 5.102 24.680 1.00 77.69 252 LEU A C 1
ATOM 1929 O O . LEU A 1 252 ? -19.775 3.927 24.310 1.00 77.69 252 LEU A O 1
ATOM 1933 N N . GLN A 1 253 ? -20.566 5.639 25.544 1.00 79.50 253 GLN A N 1
ATOM 1934 C CA . GLN A 1 253 ? -21.678 4.892 26.125 1.00 79.50 253 GLN A CA 1
ATOM 1935 C C . GLN A 1 253 ? -22.914 4.992 25.213 1.00 79.50 253 GLN A C 1
ATOM 1937 O O . GLN A 1 253 ? -23.445 6.097 25.039 1.00 79.50 253 GLN A O 1
ATOM 1942 N N . PRO A 1 254 ? -23.406 3.878 24.641 1.00 76.06 254 PRO A N 1
ATOM 1943 C CA . PRO A 1 254 ? -24.652 3.865 23.885 1.00 76.06 254 PRO A CA 1
ATOM 1944 C C . PRO A 1 254 ? -25.874 3.983 24.808 1.00 76.06 254 PRO A C 1
ATOM 1946 O O . PRO A 1 254 ? -25.938 3.353 25.866 1.00 76.06 254 PRO A O 1
ATOM 1949 N N . TYR A 1 255 ? -26.874 4.746 24.363 1.00 72.94 255 TYR A N 1
ATOM 1950 C CA . TYR A 1 255 ? -28.190 4.888 24.986 1.00 72.94 255 TYR A CA 1
ATOM 1951 C C . TYR A 1 255 ? -29.304 4.730 23.950 1.00 72.94 255 TYR A C 1
ATOM 1953 O O . TYR A 1 255 ? -29.209 5.197 22.812 1.00 72.94 255 TYR A O 1
ATOM 1961 N N . VAL A 1 256 ? -30.411 4.124 24.377 1.00 69.25 256 VAL A N 1
ATOM 1962 C CA . VAL A 1 256 ? -31.639 4.042 23.580 1.00 69.25 256 VAL A CA 1
ATOM 1963 C C . VAL A 1 256 ? -32.502 5.262 23.887 1.00 69.25 256 VAL A C 1
ATOM 1965 O O . VAL A 1 256 ? -33.051 5.384 24.984 1.00 69.25 256 VAL A O 1
ATOM 1968 N N . VAL A 1 257 ? -32.641 6.163 22.916 1.00 65.38 257 VAL A N 1
ATOM 1969 C CA . VAL A 1 257 ? -33.514 7.340 23.015 1.00 65.38 257 VAL A CA 1
ATOM 1970 C C . VAL A 1 257 ? -34.825 7.026 22.297 1.00 65.38 257 VAL A C 1
ATOM 1972 O O . VAL A 1 257 ? -34.820 6.558 21.166 1.00 65.38 257 VAL A O 1
ATOM 1975 N N . LYS A 1 258 ? -35.967 7.246 22.957 1.00 59.19 258 LYS A N 1
ATOM 1976 C CA . LYS A 1 258 ? -37.308 6.959 22.402 1.00 59.19 258 LYS A CA 1
ATOM 1977 C C . LYS A 1 258 ? -37.961 8.166 21.703 1.00 59.19 258 LYS A C 1
ATOM 1979 O O . LYS A 1 258 ? -39.173 8.171 21.510 1.00 59.19 258 LYS A O 1
ATOM 1984 N N . GLU A 1 259 ? -37.189 9.191 21.343 1.00 52.75 259 GLU A N 1
ATOM 1985 C CA . GLU A 1 259 ? -37.683 10.392 20.654 1.00 52.75 259 GLU A CA 1
ATOM 1986 C C . GLU A 1 259 ? -37.192 10.435 19.199 1.00 52.75 259 GLU A C 1
ATOM 1988 O O . GLU A 1 259 ? -36.016 10.678 18.950 1.00 52.75 259 GLU A O 1
ATOM 1993 N N . GLY A 1 260 ? -38.113 10.279 18.241 1.00 53.50 260 GLY A N 1
ATOM 1994 C CA . GLY A 1 260 ? -37.827 10.399 16.805 1.00 53.50 260 GLY A CA 1
ATOM 1995 C C . GLY A 1 260 ? -37.314 9.113 16.141 1.00 53.50 260 GLY A C 1
ATOM 1996 O O . GLY A 1 260 ? -37.123 8.093 16.793 1.00 53.50 260 GLY A O 1
ATOM 1997 N N . ASN A 1 261 ? -37.134 9.156 14.815 1.00 47.91 261 ASN A N 1
ATOM 1998 C CA . ASN A 1 261 ? -36.705 8.015 13.986 1.00 47.91 261 ASN A CA 1
ATOM 1999 C C . ASN A 1 261 ? -35.247 7.559 14.225 1.00 47.91 261 ASN A C 1
ATOM 2001 O O . ASN A 1 261 ? -34.830 6.582 13.606 1.00 47.91 261 ASN A O 1
ATOM 2005 N N . ASP A 1 262 ? -34.483 8.229 15.095 1.00 51.19 262 ASP A N 1
ATOM 2006 C CA . ASP A 1 262 ? -33.117 7.837 15.457 1.00 51.19 262 ASP A CA 1
ATOM 2007 C C . ASP A 1 262 ? -33.121 7.033 16.759 1.00 51.19 262 ASP A C 1
ATOM 2009 O O . ASP A 1 262 ? -33.385 7.544 17.845 1.00 51.19 262 ASP A O 1
ATOM 2013 N N . ILE A 1 263 ? -32.826 5.740 16.638 1.00 50.00 263 ILE A N 1
ATOM 2014 C CA . ILE A 1 263 ? -33.016 4.740 17.700 1.00 50.00 263 ILE A CA 1
ATOM 2015 C C . ILE A 1 263 ? -31.765 4.601 18.595 1.00 50.00 263 ILE A C 1
ATOM 2017 O O . ILE A 1 263 ? -31.694 3.713 19.445 1.00 50.00 263 ILE A O 1
ATOM 2021 N N . SER A 1 264 ? -30.729 5.429 18.424 1.00 58.56 264 SER A N 1
ATOM 2022 C CA . SER A 1 264 ? -29.470 5.293 19.175 1.00 58.56 264 SER A CA 1
ATOM 2023 C C . SER A 1 264 ? -28.730 6.622 19.309 1.00 58.56 264 SER A C 1
ATOM 2025 O O . SER A 1 264 ? -28.411 7.260 18.310 1.00 58.56 264 SER A O 1
ATOM 2027 N N . ALA A 1 265 ? -28.425 7.019 20.547 1.00 64.31 265 ALA A N 1
ATOM 2028 C CA . ALA A 1 265 ? -27.562 8.158 20.852 1.00 64.31 265 ALA A CA 1
ATOM 2029 C C . ALA A 1 265 ? -26.355 7.688 21.672 1.00 64.31 265 ALA A C 1
ATOM 2031 O O . ALA A 1 265 ? -26.452 6.730 22.436 1.00 64.31 265 ALA A O 1
ATOM 2032 N N . VAL A 1 266 ? -25.215 8.354 21.509 1.00 61.16 266 VAL A N 1
ATOM 2033 C CA . VAL A 1 266 ? -23.958 7.991 22.172 1.00 61.16 266 VAL A CA 1
ATOM 2034 C C . VAL A 1 266 ? -23.473 9.186 22.979 1.00 61.16 266 VAL A C 1
ATOM 2036 O O . VAL A 1 266 ? -23.335 10.274 22.419 1.00 61.16 266 VAL A O 1
ATOM 2039 N N . ASN A 1 267 ? -23.195 8.987 24.269 1.00 68.25 267 ASN A N 1
ATOM 2040 C CA . ASN A 1 267 ? -22.497 9.996 25.064 1.00 68.25 267 ASN A CA 1
ATOM 2041 C C . ASN A 1 267 ? -21.013 9.636 25.157 1.00 68.25 267 ASN A C 1
ATOM 2043 O O . ASN A 1 267 ? -20.700 8.534 25.622 1.00 68.25 267 ASN A O 1
ATOM 2047 N N . PRO A 1 268 ? -20.104 10.546 24.779 1.00 61.69 268 PRO A N 1
ATOM 2048 C CA . PRO A 1 268 ? -18.694 10.375 25.065 1.00 61.69 268 PRO A CA 1
ATOM 2049 C C . PRO A 1 268 ? -18.383 10.658 26.540 1.00 61.69 268 PRO A C 1
ATOM 2051 O O . PRO A 1 268 ? -18.990 11.539 27.154 1.00 61.69 268 PRO A O 1
ATOM 2054 N N . ALA A 1 269 ? -17.420 9.925 27.084 1.00 62.94 269 ALA A N 1
ATOM 2055 C CA . ALA A 1 269 ? -16.847 10.126 28.402 1.00 62.94 269 ALA A CA 1
ATOM 2056 C C . ALA A 1 269 ? -15.336 9.842 28.382 1.00 62.94 269 ALA A C 1
ATOM 2058 O O . ALA A 1 269 ? -14.882 8.927 27.696 1.00 62.94 269 ALA A O 1
ATOM 2059 N N . GLU A 1 270 ? -14.541 10.593 29.139 1.00 59.28 270 GLU A N 1
ATOM 2060 C CA . GLU A 1 270 ? -13.125 10.249 29.329 1.00 59.28 270 GLU A CA 1
ATOM 2061 C C . GLU A 1 270 ? -12.994 9.089 30.317 1.00 59.28 270 GLU A C 1
ATOM 2063 O O . GLU A 1 270 ? -13.722 9.038 31.309 1.00 59.28 270 GLU A O 1
ATOM 2068 N N . THR A 1 271 ? -12.038 8.187 30.097 1.00 60.34 271 THR A N 1
ATOM 2069 C CA . THR A 1 271 ? -11.659 7.198 31.114 1.00 60.34 271 THR A CA 1
ATOM 2070 C C . THR A 1 271 ? -10.705 7.847 32.110 1.00 60.34 271 THR A C 1
ATOM 2072 O O . THR A 1 271 ? -9.625 8.286 31.717 1.00 60.34 271 THR A O 1
ATOM 2075 N N . GLU A 1 272 ? -11.068 7.905 33.386 1.00 57.12 272 GLU A N 1
ATOM 2076 C CA . GLU A 1 272 ? -10.152 8.363 34.433 1.00 57.12 272 GLU A CA 1
ATOM 2077 C C . GLU A 1 272 ? -9.325 7.189 34.975 1.00 57.12 272 GLU A C 1
ATOM 2079 O O . GLU A 1 272 ? -9.856 6.106 35.230 1.00 57.12 272 GLU A O 1
ATOM 2084 N N . ASN A 1 273 ? -8.014 7.391 35.157 1.00 52.44 273 ASN A N 1
ATOM 2085 C CA . ASN A 1 273 ? -7.197 6.442 35.906 1.00 52.44 273 ASN A CA 1
ATOM 2086 C C . ASN A 1 273 ? -7.715 6.406 37.339 1.00 52.44 273 ASN A C 1
ATOM 2088 O O . ASN A 1 273 ? -7.530 7.358 38.096 1.00 52.44 273 ASN A O 1
ATOM 2092 N N . GLN A 1 274 ? -8.337 5.293 37.710 1.00 51.34 274 GLN A N 1
ATOM 2093 C CA . GLN A 1 274 ? -8.573 4.988 39.107 1.00 51.34 274 GLN A CA 1
ATOM 2094 C C . GLN A 1 274 ? -7.192 4.801 39.741 1.00 51.34 274 GLN A C 1
ATOM 2096 O O . GLN A 1 274 ? -6.505 3.819 39.464 1.00 51.34 274 GLN A O 1
ATOM 2101 N N . ASP A 1 275 ? -6.758 5.816 40.488 1.00 42.91 275 ASP A N 1
ATOM 2102 C CA . ASP A 1 275 ? -5.499 5.821 41.225 1.00 42.91 275 ASP A CA 1
ATOM 2103 C C . ASP A 1 275 ? -5.367 4.504 42.000 1.00 42.91 275 ASP A C 1
ATOM 2105 O O . ASP A 1 275 ? -6.369 3.979 42.498 1.00 42.91 275 ASP A O 1
ATOM 2109 N N . ASP A 1 276 ? -4.134 4.008 42.127 1.00 42.75 276 ASP A N 1
ATOM 2110 C CA . ASP A 1 276 ? -3.707 2.719 42.714 1.00 42.75 276 ASP A CA 1
ATOM 2111 C C . ASP A 1 276 ? -4.140 2.511 44.193 1.00 42.75 276 ASP A C 1
ATOM 2113 O O . ASP A 1 276 ? -3.690 1.617 44.914 1.00 42.75 276 ASP A O 1
ATOM 2117 N N . SER A 1 277 ? -5.058 3.341 44.686 1.00 41.97 277 SER A N 1
ATOM 2118 C CA . SER A 1 277 ? -5.972 2.998 45.757 1.00 41.97 277 SER A CA 1
ATOM 2119 C C . SER A 1 277 ? -6.811 1.780 45.358 1.00 41.97 277 SER A C 1
ATOM 2121 O O . SER A 1 277 ? -7.864 1.860 44.737 1.00 41.97 277 SER A O 1
ATOM 2123 N N . THR A 1 278 ? -6.344 0.628 45.820 1.00 41.47 278 THR A N 1
ATOM 2124 C CA . THR A 1 278 ? -7.057 -0.641 46.072 1.00 41.47 278 THR A CA 1
ATOM 2125 C C . THR A 1 278 ? -8.496 -0.541 46.628 1.00 41.47 278 THR A C 1
ATOM 2127 O O . THR A 1 278 ? -9.160 -1.565 46.811 1.00 41.47 278 THR A O 1
ATOM 2130 N N . GLU A 1 279 ? -9.035 0.657 46.849 1.00 47.53 279 GLU A N 1
ATOM 2131 C CA . GLU A 1 279 ? -10.446 0.884 47.097 1.00 47.53 279 GLU A CA 1
ATOM 2132 C C . GLU A 1 279 ? -11.237 0.851 45.780 1.00 47.53 279 GLU A C 1
ATOM 2134 O O . GLU A 1 279 ? -11.594 1.854 45.167 1.00 47.53 279 GLU A O 1
ATOM 2139 N N . SER A 1 280 ? -11.627 -0.383 45.453 1.00 49.78 280 SER A N 1
ATOM 2140 C CA . SER A 1 280 ? -12.977 -0.709 45.002 1.00 49.78 280 SER A CA 1
ATOM 2141 C C . SER A 1 280 ? -13.279 -0.736 43.493 1.00 49.78 280 SER A C 1
ATOM 2143 O O . SER A 1 280 ? -14.036 0.078 42.964 1.00 49.78 280 SER A O 1
ATOM 2145 N N . LEU A 1 281 ? -12.917 -1.852 42.861 1.00 48.34 281 LEU A N 1
ATOM 2146 C CA . LEU A 1 281 ? -13.856 -2.564 41.970 1.00 48.34 281 LEU A CA 1
ATOM 2147 C C . LEU A 1 281 ? -14.789 -3.516 42.758 1.00 48.34 281 LEU A C 1
ATOM 2149 O O . LEU A 1 281 ? -15.763 -4.041 42.223 1.00 48.34 281 LEU A O 1
ATOM 2153 N N . PHE A 1 282 ? -14.508 -3.703 44.054 1.00 50.38 282 PHE A N 1
ATOM 2154 C CA . PHE A 1 282 ? -15.184 -4.629 44.967 1.00 50.38 282 PHE A CA 1
ATOM 2155 C C . PHE A 1 282 ? -15.926 -3.946 46.131 1.00 50.38 282 PHE A C 1
ATOM 2157 O O . PHE A 1 282 ? -16.146 -4.588 47.159 1.00 50.38 282 PHE A O 1
ATOM 2164 N N . GLN A 1 283 ? -16.315 -2.666 46.045 1.00 54.19 283 GLN A N 1
ATOM 2165 C CA . GLN A 1 283 ? -17.267 -2.139 47.034 1.00 54.19 283 GLN A CA 1
ATOM 2166 C C . GLN A 1 283 ? -18.521 -3.005 46.990 1.00 54.19 283 GLN A C 1
ATOM 2168 O O . GLN A 1 283 ? -19.009 -3.363 45.918 1.00 54.19 283 GLN A O 1
ATOM 2173 N N . ASN A 1 284 ? -19.017 -3.333 48.182 1.00 52.19 284 ASN A N 1
ATOM 2174 C CA . ASN A 1 284 ? -20.231 -4.099 48.454 1.00 52.19 284 ASN A CA 1
ATOM 2175 C C . ASN A 1 284 ? -21.493 -3.365 47.946 1.00 52.19 284 ASN A C 1
ATOM 2177 O O . ASN A 1 284 ? -22.354 -2.974 48.731 1.00 52.19 284 ASN A O 1
ATOM 2181 N N . GLY A 1 285 ? -21.587 -3.132 46.639 1.00 61.97 285 GLY A N 1
ATOM 2182 C CA . GLY A 1 285 ? -22.667 -2.427 45.964 1.00 61.97 285 GLY A CA 1
ATOM 2183 C C . GLY A 1 285 ? -23.181 -3.221 44.769 1.00 61.97 285 GLY A C 1
ATOM 2184 O O . GLY A 1 285 ? -22.514 -4.121 44.261 1.00 61.97 285 GLY A O 1
ATOM 2185 N N . GLN A 1 286 ? -24.395 -2.901 44.321 1.00 70.31 286 GLN A N 1
ATOM 2186 C CA . GLN A 1 286 ? -24.941 -3.488 43.100 1.00 70.31 286 GLN A CA 1
ATOM 2187 C C . GLN A 1 286 ? -24.035 -3.116 41.919 1.00 70.31 286 GLN A C 1
ATOM 2189 O O . GLN A 1 286 ? -23.755 -1.938 41.685 1.00 70.31 286 GLN A O 1
ATOM 2194 N N . GLN A 1 287 ? -23.567 -4.134 41.202 1.00 73.44 287 GLN A N 1
ATOM 2195 C CA . GLN A 1 287 ? -22.832 -3.982 39.952 1.00 73.44 287 GLN A CA 1
ATOM 2196 C C . GLN A 1 287 ? -23.809 -4.097 38.784 1.00 73.44 287 GLN A C 1
ATOM 2198 O O . GLN A 1 287 ? -24.778 -4.855 38.844 1.00 73.44 287 GLN A O 1
ATOM 2203 N N . THR A 1 288 ? -23.540 -3.359 37.716 1.00 76.19 288 THR A N 1
ATOM 2204 C CA . THR A 1 288 ? -24.235 -3.499 36.440 1.00 76.19 288 THR A CA 1
ATOM 2205 C C . THR A 1 288 ? -23.221 -3.770 35.342 1.00 76.19 288 THR A C 1
ATOM 2207 O O . THR A 1 288 ? -22.102 -3.258 35.369 1.00 76.19 288 THR A O 1
ATOM 2210 N N . ALA A 1 289 ? -23.618 -4.596 34.381 1.00 79.75 289 ALA A N 1
ATOM 2211 C CA . ALA A 1 289 ? -22.865 -4.776 33.154 1.00 79.75 289 ALA A CA 1
ATOM 2212 C C . ALA A 1 289 ? -23.140 -3.586 32.231 1.00 79.75 289 ALA A C 1
ATOM 2214 O O . ALA A 1 289 ? -24.303 -3.241 32.003 1.00 79.75 289 ALA A O 1
ATOM 2215 N N . ILE A 1 290 ? -22.081 -2.975 31.710 1.00 76.88 290 ILE A N 1
ATOM 2216 C CA . ILE A 1 290 ? -22.167 -1.988 30.637 1.00 76.88 290 ILE A CA 1
ATOM 2217 C C . ILE A 1 290 ? -21.387 -2.469 29.419 1.00 76.88 290 ILE A C 1
ATOM 2219 O O . ILE A 1 290 ? -20.345 -3.114 29.535 1.00 76.88 290 ILE A O 1
ATOM 2223 N N . GLU A 1 291 ? -21.901 -2.130 28.247 1.00 82.88 291 GLU A N 1
ATOM 2224 C CA . GLU A 1 291 ? -21.211 -2.273 26.970 1.00 82.88 291 GLU A CA 1
ATOM 2225 C C . GLU A 1 291 ? -21.081 -0.886 26.350 1.00 82.88 291 GLU A C 1
ATOM 2227 O O . GLU A 1 291 ? -21.942 -0.020 26.553 1.00 82.88 291 GLU A O 1
ATOM 2232 N N . GLY A 1 292 ? -20.004 -0.671 25.607 1.00 79.31 292 GLY A N 1
ATOM 2233 C CA . GLY A 1 292 ? -19.760 0.581 24.916 1.00 79.31 292 GLY A CA 1
ATOM 2234 C C . GLY A 1 292 ? -18.608 0.476 23.936 1.00 79.31 292 GLY A C 1
ATOM 2235 O O . GLY A 1 292 ? -18.170 -0.614 23.567 1.00 79.31 292 GLY A O 1
ATOM 2236 N N . TYR A 1 293 ? -18.147 1.629 23.474 1.00 80.06 293 TYR A N 1
ATOM 2237 C CA . TYR A 1 293 ? -17.072 1.718 22.497 1.00 80.06 293 TYR A CA 1
ATOM 2238 C C . TYR A 1 293 ? -15.942 2.582 23.043 1.00 80.06 293 TYR A C 1
ATOM 2240 O O . TYR A 1 293 ? -16.169 3.504 23.814 1.00 80.06 293 TYR A O 1
ATOM 2248 N N . MET A 1 294 ? -14.719 2.299 22.628 1.00 78.56 294 MET A N 1
ATOM 2249 C CA . MET A 1 294 ? -13.561 3.149 22.844 1.00 78.56 294 MET A CA 1
ATOM 2250 C C . MET A 1 294 ? -13.195 3.830 21.536 1.00 78.56 294 MET A C 1
ATOM 2252 O O . MET A 1 294 ? -13.151 3.179 20.496 1.00 78.56 294 MET A O 1
ATOM 2256 N N . LEU A 1 295 ? -12.920 5.123 21.603 1.00 77.88 295 LEU A N 1
ATOM 2257 C CA . LEU A 1 295 ? -12.537 5.977 20.493 1.00 77.88 295 LEU A CA 1
ATOM 2258 C C . LEU A 1 295 ? -11.137 6.539 20.741 1.00 77.88 295 LEU A C 1
ATOM 2260 O O . LEU A 1 295 ? -10.920 7.187 21.762 1.00 77.88 295 LEU A O 1
ATOM 2264 N N . SER A 1 296 ? -10.190 6.303 19.835 1.00 74.25 296 SER A N 1
ATOM 2265 C CA . SER A 1 296 ? -8.836 6.849 19.967 1.00 74.25 296 SER A CA 1
ATOM 2266 C C . SER A 1 296 ? -8.823 8.366 19.782 1.00 74.25 296 SER A C 1
ATOM 2268 O O . SER A 1 296 ? -9.511 8.916 18.918 1.00 74.25 296 SER A O 1
ATOM 2270 N N . ARG A 1 297 ? -7.992 9.046 20.568 1.00 68.94 297 ARG A N 1
ATOM 2271 C CA . ARG A 1 297 ? -7.712 10.469 20.458 1.00 68.94 297 ARG A CA 1
ATOM 2272 C C . ARG A 1 297 ? -6.513 10.698 19.563 1.00 68.94 297 ARG A C 1
ATOM 2274 O O . ARG A 1 297 ? -5.470 10.075 19.735 1.00 68.94 297 ARG A O 1
ATOM 2281 N N . ASN A 1 298 ? -6.650 11.629 18.630 1.00 60.66 298 ASN A N 1
ATOM 2282 C CA . ASN A 1 298 ? -5.556 12.046 17.775 1.00 60.66 298 ASN A CA 1
ATOM 2283 C C . ASN A 1 298 ? -4.784 13.110 18.550 1.00 60.66 298 ASN A C 1
ATOM 2285 O O . ASN A 1 298 ? -5.341 14.136 18.943 1.00 60.66 298 ASN A O 1
ATOM 2289 N N . SER A 1 299 ? -3.483 12.902 18.706 1.00 51.66 299 SER A N 1
ATOM 2290 C CA . SER A 1 299 ? -2.551 13.880 19.278 1.00 51.66 299 SER A CA 1
ATOM 2291 C C . SER A 1 299 ? -2.374 15.135 18.405 1.00 51.66 299 SER A C 1
ATOM 2293 O O . SER A 1 299 ? -1.763 16.111 18.832 1.00 51.66 299 SER A O 1
ATOM 2295 N N . ALA A 1 300 ? -2.948 15.157 17.197 1.00 44.03 300 ALA A N 1
ATOM 2296 C CA . ALA A 1 300 ? -2.811 16.230 16.210 1.00 44.03 300 ALA A CA 1
ATOM 2297 C C . ALA A 1 300 ? -3.545 17.550 16.553 1.00 44.03 300 ALA A C 1
ATOM 2299 O O . ALA A 1 300 ? -3.547 18.465 15.733 1.00 44.03 300 ALA A O 1
ATOM 2300 N N . GLY A 1 301 ? -4.178 17.658 17.727 1.00 37.94 301 GLY A N 1
ATOM 2301 C CA . GLY A 1 301 ? -4.889 18.862 18.182 1.00 37.94 301 GLY A CA 1
ATOM 2302 C C . GLY A 1 301 ? -4.121 19.763 19.158 1.00 37.94 301 GLY A C 1
ATOM 2303 O O . GLY A 1 301 ? -4.652 20.797 19.552 1.00 37.94 301 GLY A O 1
ATOM 2304 N N . ALA A 1 302 ? -2.903 19.396 19.566 1.00 31.48 302 ALA A N 1
ATOM 2305 C CA . ALA A 1 302 ? -2.082 20.196 20.475 1.00 31.48 302 ALA A CA 1
ATOM 2306 C C . ALA A 1 302 ? -1.014 20.991 19.702 1.00 31.48 302 ALA A C 1
ATOM 2308 O O . ALA A 1 302 ? 0.172 20.662 19.737 1.00 31.48 302 ALA A O 1
ATOM 2309 N N . SER A 1 303 ? -1.437 22.032 18.983 1.00 26.23 303 SER A N 1
ATOM 2310 C CA . SER A 1 303 ? -0.552 23.098 18.486 1.00 26.23 303 SER A CA 1
ATOM 2311 C C . SER A 1 303 ? -1.262 24.440 18.496 1.00 26.23 303 SER A C 1
ATOM 2313 O O . SER A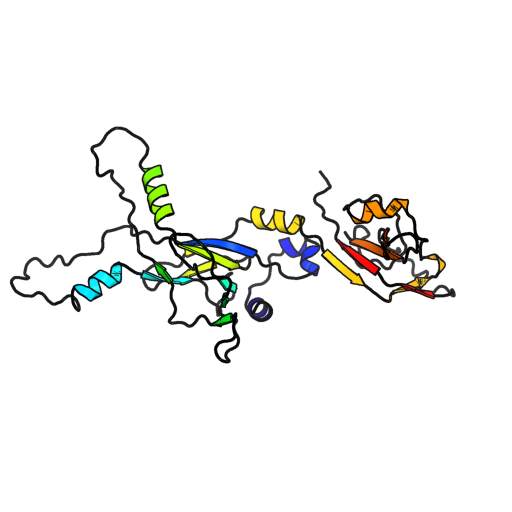 1 303 ? -2.334 24.503 17.851 1.00 26.23 303 SER A O 1
#

Sequence (303 aa):
MIARAEESLAEAPSVIAQNLESAVGRPFALVNMGWSLELGDPPAVNQMINSEGAELDPISATESQKQYDQVPVRIGSGNRLHDGLIGYFDTSDPASGELNLDCIRTFFAPKEEDMVPLKLLNAYEHFRFSPFRGSPYSSTIPSIDCDHKSELVDSRSKSMSIFAAIIDPFIPVRSYSSILPSVSLTLPQWTWEKALNGITSYVHLGPLLVPVSGVPSYAKDLVGLAKGNTGDTPRQNLPSFSGNSDSGWNWLQPYVVKEGNDISAVNPAETENQDDSTESLFQNGQQTAIEGYMLSRNSAGAS